Protein AF-A0A0Q8W641-F1 (afdb_monomer)

Nearest PDB structures (foldseek):
  8rqj-assembly1_A  TM=4.946E-01  e=3.096E-01  Thermochaetoides thermophila
  8pbw-assembly1_B  TM=3.539E-01  e=2.318E-01  Thermochaetoides thermophila
  8jh7-assembly1_D  TM=4.238E-01  e=2.957E+00  Homo sapiens
  3ctw-assembly1_D  TM=2.470E-01  e=4.697E+00  Caulobacter vibrioides

Radius of gyration: 28.56 Å; Cα contacts (8 Å, |Δi|>4): 347; chains: 1; bounding box: 41×94×97 Å

Secondary structure (DSSP, 8-state):
-----------------------------PPPSS-BSEE-S-EEEEBTTTB-SEEEEEES--EEEEESSTT--TT----SS--EEEE-EEETTEEEEEE-TT-EEEEESPPPEEE----S-----TTSHHHHHHHHHSTT-HHHHHTT-SS----HHHHHHHHHHHHHHHHHHHTT-TTTHHHHHHHHHHHH-GGGGB-TTSPBPHHHHHHHHHHHHHHHTT--

Foldseek 3Di:
DDDDDDDDDDDDDDDDDDDDDPPDDPPPDQDDWDADQKDADFAKAQDVTRHDFAKKKFFDDWWKFKWLDRPDDPPDPDPPDTDTDTTWDDDDRMTMDGGDHNIIMGTGPTHMIGGDPPPPDDCPQLLDLQNVLCLCCNPVVLLVVLQVPLPDPDDPVNVSVLVVSLVSLVSNLVSPNVQQNVLSVLSNVCSVPVPVQADPVSHGHPSNVVSSVSSVVSNVVVPD

Solvent-accessible surface area (backbone atoms only — not comparable to full-atom values): 13216 Å² total; per-residue (Å²): 134,90,77,90,83,89,84,89,78,91,76,86,86,78,84,89,73,92,78,80,90,78,91,69,76,83,76,77,73,76,75,68,94,47,66,32,62,59,46,77,64,66,47,70,35,44,23,65,54,37,26,56,54,45,48,30,37,24,53,62,80,57,53,40,36,32,20,66,34,83,81,55,49,99,84,60,86,72,88,70,88,43,48,77,70,50,62,52,41,78,61,87,75,29,29,36,40,77,42,51,71,70,29,16,40,38,37,39,74,52,46,55,30,38,46,58,80,76,68,95,66,82,82,45,59,39,58,39,71,68,13,32,31,45,56,36,64,34,96,74,25,39,59,63,57,56,71,68,56,61,66,67,90,71,48,75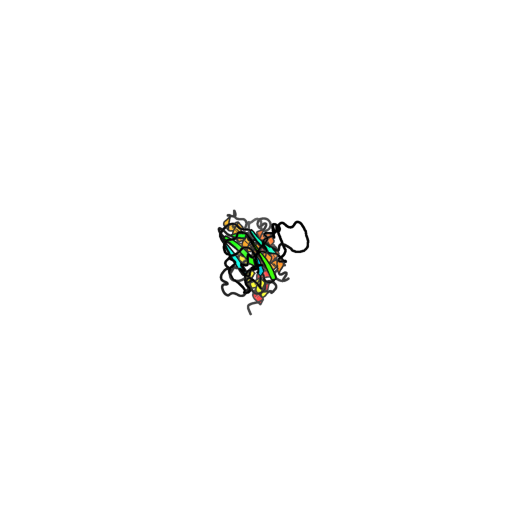,69,49,51,56,51,49,50,56,45,42,52,59,31,47,51,28,32,74,36,62,28,86,75,45,15,63,36,32,45,44,50,39,54,35,68,76,44,30,67,85,40,35,43,98,86,53,43,84,24,71,69,50,53,46,23,51,51,47,45,50,58,62,40,64,73,69,80,118

Structure (mmCIF, N/CA/C/O backbone):
data_AF-A0A0Q8W641-F1
#
_entry.id   AF-A0A0Q8W641-F1
#
loop_
_atom_site.group_PDB
_atom_site.id
_atom_site.type_symbol
_atom_site.label_atom_id
_atom_site.label_alt_id
_atom_site.label_comp_id
_atom_site.label_asym_id
_atom_site.label_entity_id
_atom_site.label_seq_id
_atom_site.pdbx_PDB_ins_code
_atom_site.Cartn_x
_atom_site.Cartn_y
_atom_site.Cartn_z
_atom_site.occupancy
_atom_site.B_iso_or_equiv
_atom_site.auth_seq_id
_atom_site.auth_comp_id
_atom_site.auth_asym_id
_atom_site.auth_atom_id
_atom_site.pdbx_PDB_model_num
ATOM 1 N N . MET A 1 1 ? 3.507 73.495 72.288 1.00 35.88 1 MET A N 1
ATOM 2 C CA . MET A 1 1 ? 2.682 74.549 71.656 1.00 35.88 1 MET A CA 1
ATOM 3 C C . MET A 1 1 ? 2.510 74.219 70.179 1.00 35.88 1 MET A C 1
ATOM 5 O O . MET A 1 1 ? 3.536 74.065 69.540 1.00 35.88 1 MET A O 1
ATOM 9 N N . LYS A 1 2 ? 1.254 74.189 69.684 1.00 34.25 2 LYS A N 1
ATOM 10 C CA . LYS A 1 2 ? 0.805 74.215 68.262 1.00 34.25 2 LYS A CA 1
ATOM 11 C C . LYS A 1 2 ? 1.223 73.018 67.377 1.00 34.25 2 LYS A C 1
ATOM 13 O O . LYS A 1 2 ? 2.349 72.575 67.469 1.00 34.25 2 LYS A O 1
ATOM 18 N N . ARG A 1 3 ? 0.451 72.487 66.425 1.00 39.41 3 ARG A N 1
ATOM 19 C CA . ARG A 1 3 ? -0.977 72.428 66.042 1.00 39.41 3 ARG A CA 1
ATOM 20 C C . ARG A 1 3 ? -1.005 71.398 64.884 1.00 39.41 3 ARG A C 1
ATOM 22 O O . ARG A 1 3 ? -0.123 71.430 64.040 1.00 39.41 3 ARG A O 1
ATOM 29 N N . THR A 1 4 ? -1.988 70.505 64.912 1.00 46.91 4 THR A N 1
ATOM 30 C CA . THR A 1 4 ? -2.766 69.892 63.812 1.00 46.91 4 THR A CA 1
ATOM 31 C C . THR A 1 4 ? -2.284 70.024 62.348 1.00 46.91 4 THR A C 1
ATOM 33 O O . THR A 1 4 ? -2.163 71.143 61.864 1.00 46.91 4 THR A O 1
ATOM 36 N N . ALA A 1 5 ? -2.200 68.895 61.617 1.00 44.38 5 ALA A N 1
ATOM 37 C CA . ALA A 1 5 ? -3.082 68.519 60.480 1.00 44.38 5 ALA A CA 1
ATOM 38 C C . ALA A 1 5 ? -2.406 67.692 59.350 1.00 44.38 5 ALA A C 1
ATOM 40 O O . ALA A 1 5 ? -1.486 68.141 58.679 1.00 44.38 5 ALA A O 1
ATOM 41 N N . CYS A 1 6 ? -2.967 66.490 59.174 1.00 42.34 6 CYS A N 1
ATOM 42 C CA . CYS A 1 6 ? -3.134 65.607 58.008 1.00 42.34 6 CYS A CA 1
ATOM 43 C C . CYS A 1 6 ? -2.786 66.126 56.593 1.00 42.34 6 CYS A C 1
ATOM 45 O O . CYS A 1 6 ? -3.343 67.139 56.187 1.00 42.34 6 CYS A O 1
ATOM 47 N N . VAL A 1 7 ? -2.053 65.320 55.803 1.00 42.69 7 VAL A N 1
ATOM 48 C CA . VAL A 1 7 ? -2.433 64.919 54.426 1.00 42.69 7 VAL A CA 1
ATOM 49 C C . VAL A 1 7 ? -1.919 63.493 54.174 1.00 42.69 7 VAL A C 1
ATOM 51 O O . VAL A 1 7 ? -0.730 63.215 54.303 1.00 42.69 7 VAL A O 1
ATOM 54 N N . ILE A 1 8 ? -2.839 62.594 53.823 1.00 50.75 8 ILE A N 1
ATOM 55 C CA . ILE A 1 8 ? -2.588 61.243 53.311 1.00 50.75 8 ILE A CA 1
ATOM 56 C C . ILE A 1 8 ? -2.356 61.344 51.799 1.00 50.75 8 ILE A C 1
ATOM 58 O O . ILE A 1 8 ? -3.180 61.927 51.098 1.00 50.75 8 ILE A O 1
ATOM 62 N N . ALA A 1 9 ? -1.295 60.716 51.293 1.00 43.00 9 ALA A N 1
ATOM 63 C CA . ALA A 1 9 ? -1.183 60.336 49.888 1.00 43.00 9 ALA A CA 1
ATOM 64 C C . ALA A 1 9 ? -0.484 58.971 49.795 1.00 43.00 9 ALA A C 1
ATOM 66 O O . ALA A 1 9 ? 0.690 58.831 50.133 1.00 43.00 9 ALA A O 1
ATOM 67 N N . CYS A 1 10 ? -1.244 57.954 49.386 1.00 36.53 10 CYS A N 1
ATOM 68 C CA . CYS A 1 10 ? -0.760 56.609 49.094 1.00 36.53 10 CYS A CA 1
ATOM 69 C C . CYS A 1 10 ? 0.154 56.629 47.863 1.00 36.53 10 CYS A C 1
ATOM 71 O O . CYS A 1 10 ? -0.287 57.003 46.779 1.00 36.53 10 CYS A O 1
ATOM 73 N N . ILE A 1 11 ? 1.391 56.154 48.013 1.00 45.56 11 ILE A N 1
ATOM 74 C CA . ILE A 1 11 ? 2.240 55.732 46.896 1.00 45.56 11 ILE A CA 1
ATOM 75 C C . ILE A 1 11 ? 2.416 54.222 47.041 1.00 45.56 11 ILE A C 1
ATOM 77 O O . ILE A 1 11 ? 3.052 53.746 47.980 1.00 45.56 11 ILE A O 1
ATOM 81 N N . ALA A 1 12 ? 1.779 53.475 46.141 1.00 43.19 12 ALA A N 1
ATOM 82 C CA . ALA A 1 12 ? 1.940 52.036 46.038 1.00 43.19 12 ALA A CA 1
ATOM 83 C C . ALA A 1 12 ? 3.337 51.724 45.487 1.00 43.19 12 ALA A C 1
ATOM 85 O O . ALA A 1 12 ? 3.699 52.143 44.388 1.00 43.19 12 ALA A O 1
ATOM 86 N N . VAL A 1 13 ? 4.114 50.990 46.278 1.00 46.97 13 VAL A N 1
ATOM 87 C CA . VAL A 1 13 ? 5.371 50.362 45.877 1.00 46.97 13 VAL A CA 1
ATOM 88 C C . VAL A 1 13 ? 5.021 49.052 45.177 1.00 46.97 13 VAL A C 1
ATOM 90 O O . VAL A 1 13 ? 4.397 48.187 45.787 1.00 46.97 13 VAL A O 1
ATOM 93 N N . LEU A 1 14 ? 5.443 48.882 43.926 1.00 41.34 14 LEU A N 1
ATOM 94 C CA . LEU A 1 14 ? 5.546 47.565 43.299 1.00 41.34 14 LEU A CA 1
ATOM 95 C C . LEU A 1 14 ? 7.002 47.351 42.903 1.00 41.34 14 LEU A C 1
ATOM 97 O O . LEU A 1 14 ? 7.535 47.995 42.002 1.00 41.34 14 LEU A O 1
ATOM 101 N N . ALA A 1 15 ? 7.645 46.479 43.673 1.00 41.62 15 ALA A N 1
ATOM 102 C CA . ALA A 1 15 ? 8.986 45.985 43.447 1.00 41.62 15 ALA A CA 1
ATOM 103 C C . ALA A 1 15 ? 9.010 45.121 42.177 1.00 41.62 15 ALA A C 1
ATOM 105 O O . ALA A 1 15 ? 8.283 44.135 42.083 1.00 41.62 15 ALA A O 1
ATOM 106 N N . ALA A 1 16 ? 9.865 45.476 41.219 1.00 44.94 16 ALA A N 1
ATOM 107 C CA . ALA A 1 16 ? 10.256 44.587 40.134 1.00 44.94 16 ALA A CA 1
ATOM 108 C C . ALA A 1 16 ? 11.375 43.671 40.656 1.00 44.94 16 ALA A C 1
ATOM 110 O O . ALA A 1 16 ? 12.513 44.106 40.831 1.00 44.94 16 ALA A O 1
ATOM 111 N N . GLY A 1 17 ? 11.018 42.429 40.983 1.00 35.41 17 GLY A N 1
ATOM 112 C CA . GLY A 1 17 ? 11.955 41.351 41.290 1.00 35.41 17 GLY A CA 1
ATOM 113 C C . GLY A 1 17 ? 12.351 40.579 40.029 1.00 35.41 17 GLY A C 1
ATOM 114 O O . GLY A 1 17 ? 11.546 40.429 39.112 1.00 35.41 17 GLY A O 1
ATOM 115 N N . CYS A 1 18 ? 13.594 40.094 40.000 1.00 41.00 18 CYS A N 1
ATOM 116 C CA . CYS A 1 18 ? 14.107 39.137 39.020 1.00 41.00 18 CYS A CA 1
ATOM 117 C C . CYS A 1 18 ? 13.281 37.840 39.010 1.00 41.00 18 CYS A C 1
ATOM 119 O O . CYS A 1 18 ? 12.954 37.313 40.072 1.00 41.00 18 CYS A O 1
ATOM 121 N N . GLY A 1 19 ? 13.037 37.285 37.823 1.00 34.59 19 GLY A N 1
ATOM 122 C CA . GLY A 1 19 ? 12.428 35.968 37.652 1.00 34.59 19 GLY A CA 1
ATOM 123 C C . GLY A 1 19 ? 12.633 35.443 36.234 1.00 34.59 19 GLY A C 1
ATOM 124 O O . GLY A 1 19 ? 11.983 35.915 35.314 1.00 34.59 19 GLY A O 1
ATOM 125 N N . SER A 1 20 ? 13.603 34.537 36.120 1.00 38.38 20 SER A N 1
ATOM 126 C CA . SER A 1 20 ? 13.800 33.440 35.165 1.00 38.38 20 SER A CA 1
ATOM 127 C C . SER A 1 20 ? 13.222 33.521 33.745 1.00 38.38 20 SER A C 1
ATOM 129 O O . SER A 1 20 ? 12.018 33.552 33.523 1.00 38.38 20 SER A O 1
ATOM 131 N N . SER A 1 21 ? 14.137 33.404 32.780 1.00 44.62 21 SER A N 1
ATOM 132 C CA . SER A 1 21 ? 13.869 32.952 31.417 1.00 44.62 21 SER A CA 1
ATOM 133 C C . SER A 1 21 ? 13.343 31.514 31.426 1.00 44.62 21 SER A C 1
ATOM 135 O O . SER A 1 21 ? 14.122 30.578 31.601 1.00 44.62 21 SER A O 1
ATOM 137 N N . ASP A 1 22 ? 12.047 31.339 31.190 1.00 36.22 22 ASP A N 1
ATOM 138 C CA . ASP A 1 22 ? 11.477 30.047 30.814 1.00 36.22 22 ASP A CA 1
ATOM 139 C C . ASP A 1 22 ? 11.585 29.885 29.289 1.00 36.22 22 ASP A C 1
ATOM 141 O O . ASP A 1 22 ? 10.741 30.352 28.526 1.00 36.22 22 ASP A O 1
ATOM 145 N N . ASN A 1 23 ? 12.650 29.212 28.842 1.00 43.53 23 ASN A N 1
ATOM 146 C CA . ASN A 1 23 ? 12.649 28.477 27.575 1.00 43.53 23 ASN A CA 1
ATOM 147 C C . ASN A 1 23 ? 11.860 27.179 27.818 1.00 43.53 23 ASN A C 1
ATOM 149 O O . ASN A 1 23 ? 12.437 26.128 28.088 1.00 43.53 23 ASN A O 1
ATOM 153 N N . GLY A 1 24 ? 10.532 27.284 27.814 1.00 34.50 24 GLY A N 1
ATOM 154 C CA . GLY A 1 24 ? 9.623 26.143 27.842 1.00 34.50 24 GLY A CA 1
ATOM 155 C C . GLY A 1 24 ? 9.232 25.779 26.418 1.00 34.50 24 GLY A C 1
ATOM 156 O O . GLY A 1 24 ? 8.587 26.573 25.741 1.00 34.50 24 GLY A O 1
ATOM 157 N N . SER A 1 25 ? 9.671 24.602 25.982 1.00 36.72 25 SER A N 1
ATOM 158 C CA . SER A 1 25 ? 9.399 23.965 24.696 1.00 36.72 25 SER A CA 1
ATOM 159 C C . SER A 1 25 ? 7.947 24.125 24.248 1.00 36.72 25 SER A C 1
ATOM 161 O O . SER A 1 25 ? 7.026 23.936 25.045 1.00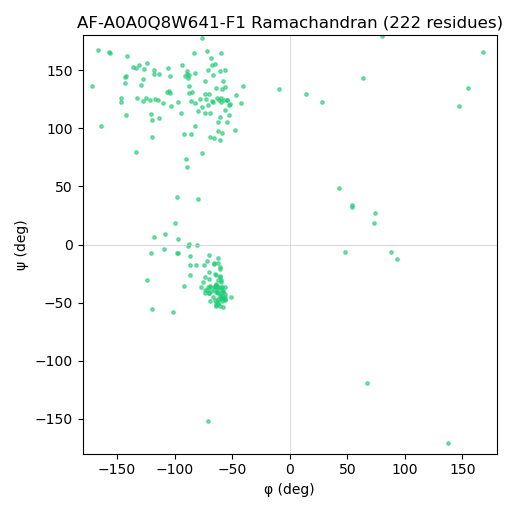 36.72 25 SER A O 1
ATOM 163 N N . ASP A 1 26 ? 7.767 24.442 22.965 1.00 34.62 26 ASP A N 1
ATOM 164 C CA . ASP A 1 26 ? 6.483 24.503 22.275 1.00 34.62 26 ASP A CA 1
ATOM 165 C C . ASP A 1 26 ? 5.646 23.250 22.565 1.00 34.62 26 ASP A C 1
ATOM 167 O O . ASP A 1 26 ? 5.807 22.195 21.951 1.00 34.62 26 ASP A O 1
ATOM 171 N N . ALA A 1 27 ? 4.715 23.370 23.511 1.00 39.25 27 ALA A N 1
ATOM 172 C CA . ALA A 1 27 ? 3.600 22.453 23.631 1.00 39.25 27 ALA A CA 1
ATOM 173 C C . ALA A 1 27 ? 2.735 22.652 22.381 1.00 39.25 27 ALA A C 1
ATOM 175 O O . ALA A 1 27 ? 1.885 23.545 22.324 1.00 39.25 27 ALA A O 1
ATOM 176 N N . GLN A 1 28 ? 3.019 21.851 21.352 1.00 48.88 28 GLN A N 1
ATOM 177 C CA . GLN A 1 28 ? 2.299 21.831 20.088 1.00 48.88 28 GLN A CA 1
ATOM 178 C C . GLN A 1 28 ? 0.807 21.662 20.385 1.00 48.88 28 GLN A C 1
ATOM 180 O O . GLN A 1 28 ? 0.357 20.656 20.936 1.00 48.88 28 GLN A O 1
ATOM 185 N N . THR A 1 29 ? 0.039 22.712 20.111 1.00 44.1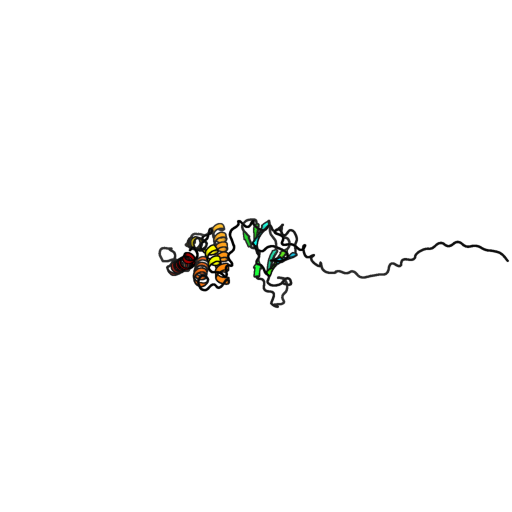6 29 THR A N 1
ATOM 186 C CA . THR A 1 29 ? -1.360 22.803 20.516 1.00 44.16 29 THR A CA 1
ATOM 187 C C . THR A 1 29 ? -2.173 21.794 19.717 1.00 44.16 29 THR A C 1
ATOM 189 O O . THR A 1 29 ? -2.320 21.923 18.505 1.00 44.16 29 THR A O 1
ATOM 192 N N . LYS A 1 30 ? -2.709 20.784 20.410 1.00 54.31 30 LYS A N 1
ATOM 193 C CA . LYS A 1 30 ? -3.616 19.777 19.852 1.00 54.31 30 LYS A CA 1
ATOM 194 C C . LYS A 1 30 ? -4.793 20.452 19.117 1.00 54.31 30 LYS A C 1
ATOM 196 O O . LYS A 1 30 ? -5.550 21.185 19.764 1.00 54.31 30 LYS A O 1
ATOM 201 N N . PRO A 1 31 ? -5.006 20.202 17.814 1.00 54.06 31 PRO A N 1
ATOM 202 C CA . PRO A 1 31 ? -6.155 20.751 17.097 1.00 54.06 31 PRO A CA 1
ATOM 203 C C . PRO A 1 31 ? -7.494 20.164 17.567 1.00 54.06 31 PRO A C 1
ATOM 205 O O . PRO A 1 31 ? -7.569 19.079 18.143 1.00 54.06 31 PRO A O 1
ATOM 208 N N . ALA A 1 32 ? -8.553 20.953 17.376 1.00 48.88 32 ALA A N 1
ATOM 209 C CA . ALA A 1 32 ? -9.840 20.838 18.057 1.00 48.88 32 ALA A CA 1
ATOM 210 C C . ALA A 1 32 ? -10.595 19.511 17.850 1.00 48.88 32 ALA A C 1
ATOM 212 O O . ALA A 1 32 ? -10.561 18.896 16.789 1.00 48.88 32 ALA A O 1
ATOM 213 N N . ALA A 1 33 ? -11.360 19.139 18.883 1.00 47.75 33 ALA A N 1
ATOM 214 C CA . ALA A 1 33 ? -12.192 17.945 18.944 1.00 47.75 33 ALA A CA 1
ATOM 215 C C . ALA A 1 33 ? -13.279 17.926 17.853 1.00 47.75 33 ALA A C 1
ATOM 217 O O . ALA A 1 33 ? -14.260 18.670 17.903 1.00 47.75 33 ALA A O 1
ATOM 218 N N . GLY A 1 34 ? -13.102 17.027 16.889 1.00 54.22 34 GLY A N 1
ATOM 219 C CA . GLY A 1 34 ? -14.037 16.732 15.812 1.00 54.22 34 GLY A CA 1
ATOM 220 C C . GLY A 1 34 ? -13.280 16.155 14.623 1.00 54.22 34 GLY A C 1
ATOM 221 O O . GLY A 1 34 ? -12.250 16.690 14.246 1.00 54.22 34 GLY A O 1
ATOM 222 N N . LEU A 1 35 ? -13.794 15.078 14.025 1.00 64.69 35 LEU A N 1
ATOM 223 C CA . LEU A 1 35 ? -13.164 14.383 12.901 1.00 64.69 35 LEU A CA 1
ATOM 224 C C . LEU A 1 35 ? -13.003 15.297 11.672 1.00 64.69 35 LEU A C 1
ATOM 226 O O . LEU A 1 35 ? -13.885 15.358 10.802 1.00 64.69 35 LEU A O 1
ATOM 230 N N . ALA A 1 36 ? -11.873 15.993 11.581 1.00 75.62 36 ALA A N 1
ATOM 231 C CA . ALA A 1 36 ? -11.578 16.870 10.462 1.00 75.62 36 ALA A CA 1
ATOM 232 C C . ALA A 1 36 ? -11.300 16.050 9.191 1.00 75.62 36 ALA A C 1
ATOM 234 O O . ALA A 1 36 ? -10.857 14.902 9.230 1.00 75.62 36 ALA A O 1
ATOM 235 N N . SER A 1 37 ? -11.621 16.625 8.031 1.00 80.50 37 SER A N 1
ATOM 236 C CA . SER A 1 37 ? -11.257 16.081 6.705 1.00 80.50 37 SER A CA 1
ATOM 237 C C . SER A 1 37 ? -10.169 16.921 6.030 1.00 80.50 37 SER A C 1
ATOM 239 O O . SER A 1 37 ? -9.870 16.739 4.854 1.00 80.50 37 SER A O 1
ATOM 241 N N . THR A 1 38 ? -9.599 17.862 6.777 1.00 85.06 38 THR A N 1
ATOM 242 C CA . THR A 1 38 ? -8.534 18.762 6.351 1.00 85.06 38 THR A CA 1
ATOM 243 C C . THR A 1 38 ? -7.590 18.986 7.518 1.00 85.06 38 THR A C 1
ATOM 245 O O . THR A 1 38 ? -8.062 19.194 8.636 1.00 85.06 38 THR A O 1
ATOM 248 N N . VAL A 1 39 ? -6.288 19.000 7.252 1.00 89.12 39 VAL A N 1
ATOM 249 C CA . VAL A 1 39 ? -5.250 19.305 8.242 1.00 89.12 39 VAL A CA 1
ATOM 250 C C . VAL A 1 39 ? -4.481 20.518 7.758 1.00 89.12 39 VAL A C 1
ATOM 252 O O . VAL A 1 39 ? -3.822 20.456 6.729 1.00 89.12 39 VAL A O 1
ATOM 255 N N . THR A 1 40 ? -4.605 21.641 8.457 1.00 87.12 40 THR A N 1
ATOM 256 C CA . THR A 1 40 ? -4.009 22.925 8.043 1.00 87.12 40 THR A CA 1
ATOM 257 C C . THR A 1 40 ? -2.844 23.361 8.920 1.00 87.12 40 THR A C 1
ATOM 259 O O . THR A 1 40 ? -2.270 24.416 8.670 1.00 87.12 40 THR A O 1
ATOM 262 N N . GLN A 1 41 ? -2.543 22.606 9.973 1.00 87.31 41 GLN A N 1
ATOM 263 C CA . GLN A 1 41 ? -1.518 22.936 10.955 1.00 87.31 41 GLN A CA 1
ATOM 264 C C . GLN A 1 41 ? -0.548 21.768 11.097 1.00 87.31 41 GLN A C 1
ATOM 266 O O . GLN A 1 41 ? -0.927 20.607 10.923 1.00 87.31 41 GLN A O 1
ATOM 271 N N . ASP A 1 42 ? 0.690 22.081 11.449 1.00 90.38 42 ASP A N 1
ATOM 272 C CA . ASP A 1 42 ? 1.623 21.063 11.904 1.00 90.38 42 ASP A CA 1
ATOM 273 C C . ASP A 1 42 ? 1.146 20.493 13.239 1.00 90.38 42 ASP A C 1
ATOM 275 O O . ASP A 1 42 ? 0.485 21.174 14.029 1.00 90.38 42 ASP A O 1
ATOM 279 N N . GLY A 1 43 ? 1.395 19.208 13.454 1.00 90.62 43 GLY A N 1
ATOM 280 C CA . GLY A 1 43 ? 0.740 18.502 14.543 1.00 90.62 43 GLY A CA 1
ATOM 281 C C . GLY A 1 43 ? 0.899 16.996 14.479 1.00 90.62 43 GLY A C 1
ATOM 282 O O . GLY A 1 43 ? 1.242 16.442 13.433 1.00 90.62 43 GLY A O 1
ATOM 283 N N . VAL A 1 44 ? 0.573 16.362 15.603 1.00 91.81 44 VAL A N 1
ATOM 284 C CA . VAL A 1 44 ? 0.288 14.929 15.694 1.00 91.81 44 VAL A CA 1
ATOM 285 C C . VAL A 1 44 ? -1.218 14.771 15.888 1.00 91.81 44 VAL A C 1
ATOM 287 O O . VAL A 1 44 ? -1.814 15.450 16.726 1.00 91.81 44 VAL A O 1
ATOM 290 N N . TYR A 1 45 ? -1.835 13.903 15.095 1.00 92.44 45 TYR A N 1
ATOM 291 C CA . TYR A 1 45 ? -3.281 13.731 15.011 1.00 92.44 45 TYR A CA 1
ATOM 292 C C . TYR A 1 45 ? -3.640 12.263 15.208 1.00 92.44 45 TYR A C 1
ATOM 294 O O . TYR A 1 45 ? -3.198 11.414 14.439 1.00 92.44 45 TYR A O 1
ATOM 302 N N . ALA A 1 46 ? -4.493 11.954 16.183 1.00 91.81 46 ALA A N 1
ATOM 303 C CA . ALA A 1 46 ? -5.035 10.608 16.324 1.00 91.81 46 ALA A CA 1
ATOM 304 C C . ALA A 1 46 ? -6.076 10.348 15.224 1.00 91.81 46 ALA A C 1
ATOM 306 O O . ALA A 1 46 ? -7.155 10.958 15.198 1.00 91.81 46 ALA A O 1
ATOM 307 N N . VAL A 1 47 ? -5.775 9.433 14.310 1.00 87.19 47 VAL A N 1
ATOM 308 C CA . VAL A 1 47 ? -6.675 9.056 13.220 1.00 87.19 47 VAL A CA 1
ATOM 309 C C . VAL A 1 47 ? -7.858 8.282 13.806 1.00 87.19 47 VAL A C 1
ATOM 311 O O . VAL A 1 47 ? -7.690 7.379 14.621 1.00 87.19 47 VAL A O 1
ATOM 314 N N . GLY A 1 48 ? -9.078 8.689 13.449 1.00 82.69 48 GLY A N 1
ATOM 315 C CA . GLY A 1 48 ? -10.309 8.182 14.067 1.00 82.69 48 GLY A CA 1
ATOM 316 C C . GLY A 1 48 ? -10.830 9.007 15.241 1.00 82.69 48 GLY A C 1
ATOM 317 O O . GLY A 1 48 ? -11.989 8.857 15.634 1.00 82.69 48 GLY A O 1
ATOM 318 N N . LYS A 1 49 ? -10.022 9.937 15.768 1.00 86.31 49 LYS A N 1
ATOM 319 C CA . LYS A 1 49 ? -10.424 10.853 16.850 1.00 86.31 49 LYS A CA 1
ATOM 320 C C . LYS A 1 49 ? -10.338 12.315 16.425 1.00 86.31 49 LYS A C 1
ATOM 322 O O . LYS A 1 49 ? -11.342 13.023 16.476 1.00 86.31 49 LYS A O 1
ATOM 327 N N . ASP A 1 50 ? -9.165 12.740 15.970 1.00 89.50 50 ASP A N 1
ATOM 328 C CA . ASP A 1 50 ? -8.884 14.118 15.567 1.00 89.50 50 ASP A CA 1
ATOM 329 C C . AS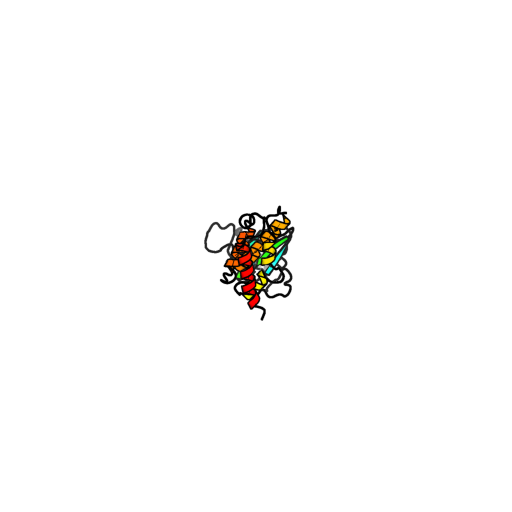P A 1 50 ? -9.134 14.312 14.057 1.00 89.50 50 ASP A C 1
ATOM 331 O O . ASP A 1 50 ? -9.661 15.335 13.623 1.00 89.50 50 ASP A O 1
ATOM 335 N N . ILE A 1 51 ? -8.835 13.298 13.236 1.00 89.81 51 ILE A N 1
ATOM 336 C CA . ILE A 1 51 ? -9.016 13.333 11.774 1.00 89.81 51 ILE A CA 1
ATOM 337 C C . ILE A 1 51 ? -9.633 12.039 11.251 1.00 89.81 51 ILE A C 1
ATOM 339 O O . ILE A 1 51 ? -9.479 10.976 11.848 1.00 89.81 51 ILE A O 1
ATOM 343 N N . LYS A 1 52 ? -10.355 12.104 10.126 1.00 86.44 52 LYS A N 1
ATOM 344 C CA . LYS A 1 52 ? -10.976 10.904 9.536 1.00 86.44 52 LYS A CA 1
ATOM 345 C C . LYS A 1 52 ? -9.931 9.999 8.882 1.00 86.44 52 LYS A C 1
ATOM 347 O O . LYS A 1 52 ? -9.112 10.536 8.136 1.00 86.44 52 LYS A O 1
ATOM 352 N N . PRO A 1 53 ? -10.047 8.665 9.008 1.00 85.94 53 PRO A N 1
ATOM 353 C CA . PRO A 1 53 ? -9.288 7.731 8.180 1.00 85.94 53 PRO A CA 1
ATOM 354 C C . P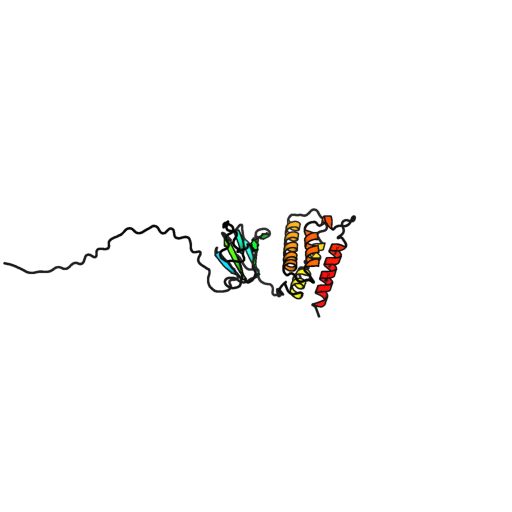RO A 1 53 ? -9.521 7.976 6.685 1.00 85.94 53 PRO A C 1
ATOM 356 O O . PRO A 1 53 ? -10.608 8.411 6.274 1.00 85.94 53 PRO A O 1
ATOM 359 N N . GLY A 1 54 ? -8.528 7.676 5.857 1.00 82.44 54 GLY A N 1
ATOM 360 C CA . GLY A 1 54 ? -8.595 7.766 4.400 1.00 82.44 54 GLY A CA 1
ATOM 361 C C . GLY A 1 54 ? -7.343 8.367 3.772 1.00 82.44 54 GLY A C 1
ATOM 362 O O . GLY A 1 54 ? -6.336 8.589 4.433 1.00 82.44 54 GLY A O 1
ATOM 363 N N . VAL A 1 55 ? -7.429 8.645 2.473 1.00 85.81 55 VAL A N 1
ATOM 364 C CA . VAL A 1 55 ? -6.318 9.188 1.687 1.00 85.81 55 VAL A CA 1
ATOM 365 C C . VAL A 1 55 ? -6.320 10.708 1.765 1.00 85.81 55 VAL A C 1
ATOM 367 O O . VAL A 1 55 ? -7.346 11.346 1.522 1.00 85.81 55 VAL A O 1
ATOM 370 N N . TYR A 1 56 ? -5.166 11.285 2.071 1.00 91.06 56 TYR A N 1
ATOM 371 C CA . TYR A 1 56 ? -4.947 12.722 2.111 1.00 91.06 56 TYR A CA 1
ATOM 372 C C . TYR A 1 56 ? -3.902 13.129 1.085 1.00 91.06 56 TYR A C 1
ATOM 374 O O . TYR A 1 56 ? -2.949 12.395 0.825 1.00 91.06 56 TYR A O 1
ATOM 382 N N . THR A 1 57 ? -4.075 14.329 0.534 1.00 90.75 57 THR A N 1
ATOM 383 C CA . THR A 1 57 ? -3.084 14.954 -0.344 1.00 90.75 57 THR A CA 1
ATOM 384 C C . THR A 1 57 ? -2.721 16.358 0.113 1.00 90.75 57 THR A C 1
ATOM 386 O O . THR A 1 57 ? -3.582 17.110 0.571 1.00 90.75 57 THR A O 1
ATOM 389 N N . ALA A 1 58 ? -1.448 16.717 -0.030 1.00 92.12 58 ALA A N 1
ATOM 390 C CA . ALA A 1 58 ? -0.921 18.058 0.200 1.00 92.12 58 ALA A CA 1
ATOM 391 C C . ALA A 1 58 ? -0.005 18.464 -0.958 1.00 92.12 58 ALA A C 1
ATOM 393 O O . ALA A 1 58 ? 0.592 17.623 -1.626 1.00 92.12 58 ALA A O 1
ATOM 394 N N . LYS A 1 59 ? 0.108 19.765 -1.227 1.00 88.56 59 LYS A N 1
ATOM 395 C CA . LYS A 1 59 ? 1.041 20.288 -2.237 1.00 88.56 59 LYS A CA 1
ATOM 396 C C . LYS A 1 59 ? 2.406 20.581 -1.621 1.00 88.56 59 LYS A C 1
ATOM 398 O O . LYS A 1 59 ? 2.485 21.025 -0.477 1.00 88.56 59 LYS A O 1
ATOM 403 N N . GLY A 1 60 ? 3.448 20.445 -2.437 1.00 80.19 60 GLY A N 1
ATOM 404 C CA . GLY A 1 60 ? 4.813 20.803 -2.057 1.00 80.19 60 GLY A CA 1
ATOM 405 C C . GLY A 1 60 ? 5.515 19.749 -1.200 1.00 80.19 60 GLY A C 1
ATOM 406 O O . GLY A 1 60 ? 4.969 18.690 -0.894 1.00 80.19 60 GLY A O 1
ATOM 407 N N . GLU A 1 61 ? 6.763 20.043 -0.857 1.00 79.88 61 GLU A N 1
ATOM 408 C CA . GLU A 1 61 ? 7.604 19.179 -0.030 1.00 79.88 61 GLU A CA 1
ATOM 409 C C . GLU A 1 61 ? 7.379 19.474 1.448 1.00 79.88 61 GLU A C 1
ATOM 411 O O . GLU A 1 61 ? 7.269 20.628 1.853 1.00 79.88 61 GLU A O 1
ATOM 416 N N . CYS A 1 62 ? 7.274 18.411 2.231 1.00 86.12 62 CYS A N 1
ATOM 417 C CA . CYS A 1 62 ? 7.044 18.427 3.666 1.00 86.12 62 CYS A CA 1
ATOM 418 C C . CYS A 1 62 ? 7.313 17.038 4.249 1.00 86.12 62 CYS A C 1
ATOM 420 O O . CYS A 1 62 ? 7.414 16.072 3.490 1.00 86.12 62 CYS A O 1
ATOM 422 N N . ALA A 1 63 ? 7.407 16.933 5.572 1.00 85.81 63 ALA A N 1
ATOM 423 C CA . ALA A 1 63 ? 7.587 15.659 6.253 1.00 85.81 63 ALA A CA 1
ATOM 424 C C . ALA A 1 63 ? 6.261 15.222 6.875 1.00 85.81 63 ALA A C 1
ATOM 426 O O . ALA A 1 63 ? 5.712 15.921 7.730 1.00 85.81 63 ALA A O 1
ATOM 427 N N . ALA A 1 64 ? 5.751 14.067 6.454 1.00 91.00 64 ALA A N 1
ATOM 428 C CA . ALA A 1 64 ? 4.576 13.477 7.066 1.00 91.00 64 ALA A CA 1
ATOM 429 C C . ALA A 1 64 ? 4.681 11.955 7.136 1.00 91.00 64 ALA A C 1
ATOM 431 O O . ALA A 1 64 ? 5.249 11.318 6.248 1.00 91.00 64 ALA A O 1
ATOM 432 N N . TYR A 1 65 ? 4.153 11.383 8.211 1.00 88.62 65 TYR A N 1
ATOM 433 C CA . TYR A 1 65 ? 4.224 9.952 8.486 1.00 88.62 65 TYR A CA 1
ATOM 434 C C . TYR A 1 65 ? 3.103 9.512 9.426 1.00 88.62 65 TYR A C 1
ATOM 436 O O . TYR A 1 65 ? 2.447 10.343 10.058 1.00 88.62 65 TYR A O 1
ATOM 444 N N . THR A 1 66 ? 2.891 8.204 9.510 1.00 90.12 66 THR A N 1
ATOM 445 C CA . THR A 1 66 ? 2.048 7.552 10.504 1.00 90.12 66 THR A CA 1
ATOM 446 C C . THR A 1 66 ? 2.890 6.692 11.439 1.00 90.12 66 THR A C 1
ATOM 448 O O . THR A 1 66 ? 3.911 6.130 11.038 1.00 90.12 66 THR A O 1
ATOM 451 N N . ALA A 1 67 ? 2.464 6.604 12.693 1.00 87.94 67 ALA A N 1
ATOM 452 C CA . ALA A 1 67 ? 3.101 5.811 13.736 1.00 87.94 67 ALA A CA 1
ATOM 453 C C . ALA A 1 67 ? 2.054 5.149 14.640 1.00 87.94 67 ALA A C 1
ATOM 455 O O . ALA A 1 67 ? 0.885 5.553 14.662 1.00 87.94 67 ALA A O 1
ATOM 456 N N . SER A 1 68 ? 2.476 4.131 15.391 1.00 85.06 68 SER A N 1
ATOM 457 C CA . SER A 1 68 ? 1.620 3.427 16.356 1.00 85.06 68 SER A CA 1
ATOM 458 C C . SER A 1 68 ? 1.356 4.228 17.640 1.00 85.06 68 SER A C 1
ATOM 460 O O . SER A 1 68 ? 0.392 3.937 18.349 1.00 85.06 68 SER A O 1
ATOM 462 N N . SER A 1 69 ? 2.171 5.251 17.924 1.00 84.25 69 SER A N 1
ATOM 463 C CA . SER A 1 69 ? 2.069 6.120 19.102 1.00 84.25 69 SER A CA 1
ATOM 464 C C . SER A 1 69 ? 2.129 7.604 18.730 1.00 84.25 69 SER A C 1
ATOM 466 O O . SER A 1 69 ? 2.710 7.979 17.713 1.00 84.25 69 SER A O 1
ATOM 468 N N . ALA A 1 70 ? 1.541 8.454 19.578 1.00 84.56 70 ALA A N 1
ATOM 469 C CA . ALA A 1 70 ? 1.637 9.910 19.463 1.00 84.56 70 ALA A CA 1
ATOM 470 C C . ALA A 1 70 ? 3.039 10.438 19.789 1.00 84.56 70 ALA A C 1
ATOM 472 O O . ALA A 1 70 ? 3.379 11.545 19.374 1.00 84.56 70 ALA A O 1
ATOM 473 N N . ASP A 1 71 ? 3.796 9.660 20.563 1.00 81.25 71 ASP A N 1
ATOM 474 C CA . ASP A 1 71 ? 5.099 10.048 21.097 1.00 81.25 71 ASP A CA 1
ATOM 475 C C . ASP A 1 71 ? 6.244 9.743 20.121 1.00 81.25 71 ASP A C 1
ATOM 477 O O . ASP A 1 71 ? 7.347 10.245 20.321 1.00 81.25 71 ASP A O 1
ATOM 481 N N . PHE A 1 72 ? 5.964 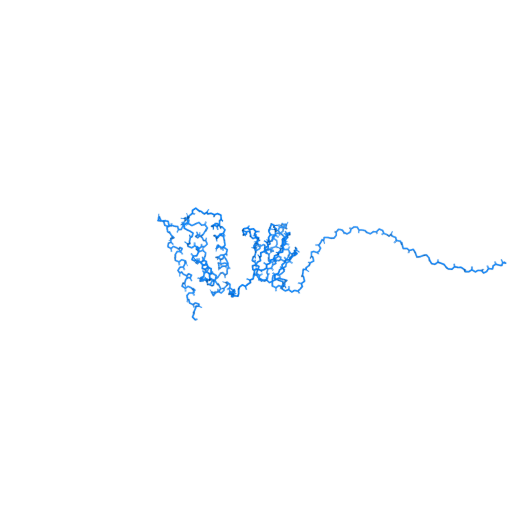9.008 19.034 1.00 80.19 72 PHE A N 1
ATOM 482 C CA . PHE A 1 72 ? 6.972 8.663 18.039 1.00 80.19 72 PHE A CA 1
ATOM 483 C C . PHE A 1 72 ? 7.587 9.907 17.406 1.00 80.19 72 PHE A C 1
ATOM 485 O O . PHE A 1 72 ? 6.901 10.716 16.766 1.00 80.19 72 PHE A O 1
ATOM 492 N N . ASP A 1 73 ? 8.909 10.005 17.511 1.00 69.94 73 ASP A N 1
ATOM 493 C CA . ASP A 1 73 ? 9.714 10.963 16.776 1.00 69.94 73 ASP A CA 1
ATOM 494 C C . ASP A 1 73 ? 10.803 10.235 15.993 1.00 69.94 73 ASP A C 1
ATOM 496 O O . ASP A 1 73 ? 11.626 9.517 16.544 1.00 69.94 73 ASP A O 1
ATOM 500 N N . ILE A 1 74 ? 10.871 10.493 14.688 1.00 67.31 74 ILE A N 1
ATOM 501 C CA . ILE A 1 74 ? 11.878 9.904 13.791 1.00 67.31 74 ILE A CA 1
ATOM 502 C C . ILE A 1 74 ? 13.325 10.294 14.160 1.00 67.31 74 ILE A C 1
ATOM 504 O O . ILE A 1 74 ? 14.276 9.754 13.599 1.00 67.31 74 ILE A O 1
ATOM 508 N N . MET A 1 75 ? 13.481 11.278 15.049 1.00 65.00 75 MET A N 1
ATOM 509 C CA . MET A 1 75 ? 14.758 11.750 15.580 1.00 65.00 75 MET A CA 1
ATOM 510 C C . MET A 1 75 ? 15.104 11.154 16.951 1.00 65.00 75 MET A C 1
ATOM 512 O O . MET A 1 75 ? 16.209 11.409 17.429 1.00 65.00 75 MET A O 1
ATOM 516 N N . ASP A 1 76 ? 14.189 10.410 17.580 1.00 66.19 76 ASP A N 1
ATOM 517 C CA . ASP A 1 76 ? 14.470 9.684 18.816 1.00 66.19 76 ASP A CA 1
ATOM 518 C C . ASP A 1 76 ? 15.261 8.410 18.477 1.00 66.19 76 ASP A C 1
ATOM 520 O O . ASP A 1 76 ? 14.880 7.627 17.605 1.00 66.19 76 ASP A O 1
ATOM 524 N N . ASP A 1 77 ? 16.424 8.243 19.106 1.00 58.03 77 ASP A N 1
ATOM 525 C CA . ASP A 1 77 ? 17.299 7.082 18.930 1.00 58.03 77 ASP A CA 1
ATOM 526 C C . ASP A 1 77 ? 16.959 5.937 19.898 1.00 58.03 77 ASP A C 1
ATOM 528 O O . ASP A 1 77 ? 17.571 4.863 19.831 1.00 58.03 77 ASP A O 1
ATOM 532 N N . ASN A 1 78 ? 15.968 6.142 20.771 1.00 58.91 78 ASN A N 1
ATOM 533 C CA . ASN A 1 78 ? 15.472 5.128 21.687 1.00 58.91 78 ASN A CA 1
ATOM 534 C C . ASN A 1 78 ? 14.514 4.181 20.957 1.00 58.91 78 ASN A C 1
ATOM 536 O O . ASN A 1 78 ? 13.448 4.559 20.489 1.00 58.91 78 ASN A O 1
ATOM 540 N N . ALA A 1 79 ? 14.918 2.916 20.850 1.00 53.00 79 ALA A N 1
ATOM 541 C CA . ALA A 1 79 ? 14.206 1.862 20.130 1.00 53.00 79 ALA A CA 1
ATOM 542 C C . ALA A 1 79 ? 13.020 1.267 20.923 1.00 53.00 79 ALA A C 1
ATOM 544 O O . ALA A 1 79 ? 12.823 0.050 20.903 1.00 53.00 79 ALA A O 1
ATOM 545 N N . ASP A 1 80 ? 12.267 2.098 21.645 1.00 56.38 80 ASP A N 1
ATOM 546 C CA . ASP A 1 80 ? 11.164 1.652 22.497 1.00 56.38 80 ASP A CA 1
ATOM 547 C C . ASP A 1 80 ? 9.831 1.676 21.722 1.00 56.38 80 ASP A C 1
ATOM 549 O O . ASP A 1 80 ? 9.159 2.691 21.681 1.00 56.38 80 ASP A O 1
ATOM 553 N N . ASP A 1 81 ? 9.434 0.528 21.156 1.00 55.12 81 ASP A N 1
ATOM 554 C CA . ASP A 1 81 ? 8.078 0.072 20.764 1.00 55.12 81 ASP A CA 1
ATOM 555 C C . ASP A 1 81 ? 7.117 0.980 19.941 1.00 55.12 81 ASP A C 1
ATOM 557 O O . ASP A 1 81 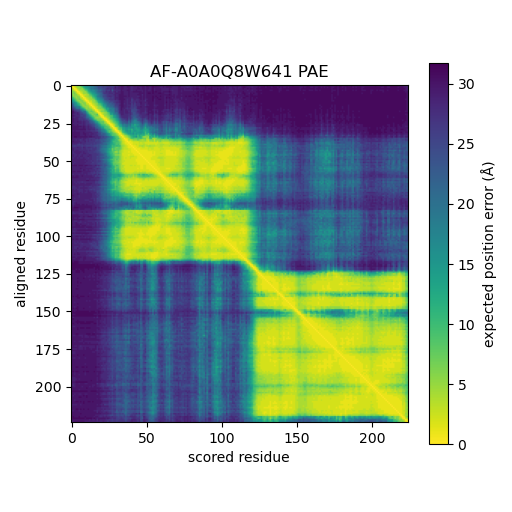? 6.070 0.504 19.479 1.00 55.12 81 ASP A O 1
ATOM 561 N N . ASP A 1 82 ? 7.426 2.243 19.675 1.00 59.56 82 ASP A N 1
ATOM 562 C CA . ASP A 1 82 ? 6.605 3.181 18.912 1.00 59.56 82 ASP A CA 1
ATOM 563 C C . ASP A 1 82 ? 6.924 3.123 17.412 1.00 59.56 82 ASP A C 1
ATOM 565 O O . ASP A 1 82 ? 7.432 4.039 16.788 1.00 59.56 82 ASP A O 1
ATOM 569 N N . ALA A 1 83 ? 6.605 1.995 16.781 1.00 72.81 83 ALA A N 1
ATOM 570 C CA . ALA A 1 83 ? 6.950 1.763 15.383 1.00 72.81 83 ALA A CA 1
ATOM 571 C C . ALA A 1 83 ? 6.392 2.835 14.416 1.00 72.81 83 ALA A C 1
ATOM 573 O O . ALA A 1 83 ? 5.176 3.026 14.289 1.00 72.81 83 ALA A O 1
ATOM 574 N N . TYR A 1 84 ? 7.296 3.449 13.644 1.00 81.38 84 TYR A N 1
ATOM 575 C CA . TYR A 1 84 ? 6.985 4.038 12.341 1.00 81.38 84 TYR A CA 1
ATOM 576 C C . TYR A 1 84 ? 6.163 3.047 11.511 1.00 81.38 84 TYR A C 1
ATOM 578 O O . TYR A 1 84 ? 6.562 1.893 11.338 1.00 81.38 84 TYR A O 1
ATOM 586 N N . ILE A 1 85 ? 5.037 3.505 10.970 1.00 79.69 85 ILE A N 1
ATOM 587 C CA . ILE A 1 85 ? 4.159 2.685 10.135 1.00 79.69 85 ILE A CA 1
ATOM 588 C C . ILE A 1 85 ? 4.390 3.016 8.662 1.00 79.69 85 ILE A C 1
ATOM 590 O O . ILE A 1 85 ? 4.721 2.135 7.869 1.00 79.69 85 ILE A O 1
ATOM 594 N N . SER A 1 86 ? 4.214 4.282 8.275 1.00 79.88 86 SER A N 1
ATOM 595 C CA . SER A 1 86 ? 4.299 4.704 6.874 1.00 79.88 86 SER A CA 1
ATOM 596 C C . SER A 1 86 ? 4.648 6.183 6.734 1.00 79.88 86 SER A C 1
ATOM 598 O O . SER A 1 86 ? 4.539 6.955 7.677 1.00 79.88 86 SER A O 1
ATOM 600 N N . GLY A 1 87 ? 5.060 6.592 5.537 1.00 84.62 87 GLY A N 1
ATOM 601 C CA . GLY A 1 87 ? 5.463 7.956 5.204 1.00 84.62 87 GLY A CA 1
ATOM 602 C C . GLY A 1 87 ? 4.648 8.499 4.041 1.00 84.62 87 GLY A C 1
ATOM 603 O O . GLY A 1 87 ? 4.130 7.743 3.215 1.00 84.62 87 GLY A O 1
ATOM 604 N N . SER A 1 88 ? 4.544 9.821 3.934 1.00 84.75 88 SER A N 1
ATOM 605 C CA . SER A 1 88 ? 3.952 10.435 2.752 1.00 84.75 88 SER A CA 1
ATOM 606 C C . SER A 1 88 ? 4.793 10.151 1.508 1.00 84.75 88 SER A C 1
ATOM 608 O O . SER A 1 88 ? 6.014 10.292 1.491 1.00 84.75 88 SER A O 1
ATOM 610 N N . MET A 1 89 ? 4.116 9.772 0.429 1.00 82.75 89 MET A N 1
ATOM 611 C CA . MET A 1 89 ? 4.724 9.499 -0.869 1.00 82.75 89 MET A CA 1
ATOM 612 C C . MET A 1 89 ? 4.461 10.653 -1.831 1.00 82.75 89 MET A C 1
ATOM 614 O O . MET A 1 89 ? 3.378 11.241 -1.846 1.00 82.75 89 MET A O 1
ATOM 618 N N . ARG A 1 90 ? 5.421 10.956 -2.703 1.00 80.94 90 ARG A N 1
ATOM 619 C CA . ARG A 1 90 ? 5.222 11.951 -3.759 1.00 80.94 90 ARG A CA 1
ATOM 620 C C . ARG A 1 90 ? 4.572 11.318 -4.991 1.00 80.94 90 ARG A C 1
ATOM 622 O O . ARG A 1 90 ? 5.121 10.397 -5.589 1.00 80.94 90 ARG A O 1
ATOM 629 N N . VAL A 1 91 ? 3.428 11.854 -5.412 1.00 73.12 91 VAL A N 1
ATOM 630 C CA . VAL A 1 91 ? 2.693 11.467 -6.625 1.00 73.12 91 VAL A CA 1
ATOM 631 C C . VAL A 1 91 ? 2.588 12.691 -7.537 1.00 73.12 91 VAL A C 1
ATOM 633 O O . VAL A 1 91 ? 1.683 13.512 -7.413 1.00 73.12 91 VAL A O 1
ATOM 636 N N . GLY A 1 92 ? 3.545 12.845 -8.455 1.00 80.81 92 GLY A N 1
ATOM 637 C CA . GLY A 1 92 ? 3.668 14.064 -9.262 1.00 80.81 92 GLY A CA 1
ATOM 638 C C . GLY A 1 92 ? 4.054 15.274 -8.401 1.00 80.81 92 GLY A C 1
ATOM 639 O O . GLY A 1 92 ? 5.105 15.268 -7.756 1.00 80.81 92 GLY A O 1
ATOM 640 N N . ASP A 1 93 ? 3.196 16.297 -8.378 1.00 80.94 93 ASP A N 1
ATOM 641 C CA . ASP A 1 93 ? 3.413 17.549 -7.630 1.00 80.94 93 ASP A CA 1
ATOM 642 C C . ASP A 1 93 ? 2.725 17.580 -6.255 1.00 80.94 93 ASP A C 1
ATOM 644 O O . ASP A 1 93 ? 2.735 18.606 -5.567 1.00 80.94 93 ASP A O 1
ATOM 648 N N . VAL A 1 94 ? 2.108 16.467 -5.849 1.00 84.12 94 VAL A N 1
ATOM 649 C CA . VAL A 1 94 ? 1.456 16.331 -4.544 1.00 84.12 94 VAL A CA 1
ATOM 650 C C . VAL A 1 94 ? 2.121 15.248 -3.714 1.00 84.12 94 VAL A C 1
ATOM 652 O O . VAL A 1 94 ? 2.631 14.260 -4.239 1.00 84.12 94 VAL A O 1
ATOM 655 N N . GLN A 1 95 ? 2.083 15.424 -2.403 1.00 88.88 95 GLN A N 1
ATOM 656 C CA . GLN A 1 95 ? 2.278 14.347 -1.455 1.00 88.88 95 GLN A CA 1
ATOM 657 C C . GLN A 1 95 ? 0.951 13.680 -1.149 1.00 88.88 95 GLN A C 1
ATOM 659 O O . GLN A 1 95 ? -0.083 14.343 -1.084 1.00 88.88 95 GLN A O 1
ATOM 664 N N . ARG A 1 96 ? 0.996 12.366 -0.976 1.00 88.06 96 ARG A N 1
ATOM 665 C CA . ARG A 1 96 ? -0.138 11.503 -0.681 1.00 88.06 96 ARG A CA 1
ATOM 666 C C . ARG A 1 96 ? 0.205 10.649 0.529 1.00 88.06 96 ARG A C 1
ATOM 668 O O . ARG A 1 96 ? 1.309 10.120 0.604 1.00 88.06 96 ARG A O 1
ATOM 675 N N . ILE A 1 97 ? -0.738 10.491 1.444 1.00 88.38 97 ILE A N 1
ATOM 676 C CA . ILE A 1 97 ? -0.613 9.569 2.574 1.00 88.38 97 ILE A CA 1
ATOM 677 C C . ILE A 1 97 ? -1.964 8.916 2.850 1.00 88.38 97 ILE A C 1
ATOM 679 O O . ILE A 1 97 ? -3.013 9.530 2.640 1.00 88.38 97 ILE A O 1
ATOM 683 N N . GLU A 1 98 ? -1.940 7.658 3.264 1.00 87.44 98 GLU A N 1
ATOM 684 C CA . GLU A 1 98 ? -3.122 6.922 3.697 1.00 87.44 98 GLU A CA 1
ATOM 685 C C . GLU A 1 98 ? -3.102 6.805 5.216 1.00 87.44 98 GLU A C 1
ATOM 687 O O . GLU A 1 98 ? -2.064 6.501 5.791 1.00 87.44 98 GLU A O 1
ATOM 692 N N . LEU A 1 99 ? -4.234 7.120 5.844 1.00 87.81 99 LEU A N 1
ATOM 693 C CA . LEU A 1 99 ? -4.379 7.158 7.294 1.00 87.81 99 LEU A CA 1
ATOM 694 C C . LEU A 1 99 ? -5.408 6.118 7.734 1.00 87.81 99 LEU A C 1
ATOM 696 O O . LEU A 1 99 ? -6.560 6.170 7.277 1.00 87.81 99 LEU A O 1
ATOM 700 N N . HIS A 1 100 ? -5.027 5.229 8.646 1.00 83.88 100 HIS A N 1
ATOM 701 C CA . HIS A 1 100 ? -5.894 4.183 9.188 1.00 83.88 100 HIS A CA 1
ATOM 702 C C . HIS A 1 100 ? -6.344 4.490 10.618 1.00 83.88 100 HIS A C 1
ATOM 704 O O . HIS A 1 100 ? -5.682 5.198 11.369 1.00 83.88 100 HIS A O 1
ATOM 710 N N . ASP A 1 101 ? -7.520 3.983 10.988 1.00 83.31 101 ASP A N 1
ATOM 711 C CA . ASP A 1 101 ? -8.072 4.165 12.333 1.00 83.31 101 ASP A CA 1
ATOM 712 C C . ASP A 1 101 ? -7.118 3.606 13.400 1.00 83.31 101 ASP A C 1
ATOM 714 O O . ASP A 1 101 ? -6.611 2.496 13.255 1.00 83.31 101 ASP A O 1
ATOM 718 N N . GLY A 1 102 ? -6.882 4.372 14.468 1.00 81.44 102 GLY A N 1
ATOM 719 C CA . GLY A 1 102 ? -5.982 3.971 15.554 1.00 81.44 102 GLY A CA 1
ATOM 720 C C . GLY A 1 102 ? -4.510 4.348 15.360 1.00 81.44 102 GLY A C 1
ATOM 721 O O . GLY A 1 102 ? -3.742 4.198 16.306 1.00 81.44 102 GLY A O 1
ATOM 722 N N . GLU A 1 103 ? -4.125 4.885 14.200 1.00 87.69 103 GLU A N 1
ATOM 723 C CA . GLU A 1 103 ? -2.784 5.435 13.965 1.00 87.69 103 GLU A CA 1
ATOM 724 C C . GLU A 1 103 ? -2.650 6.877 14.471 1.00 87.69 103 GLU A C 1
ATOM 726 O O . GLU A 1 103 ? -3.636 7.597 14.681 1.00 87.69 103 GLU A O 1
ATOM 731 N N . PHE A 1 104 ? -1.406 7.336 14.582 1.00 91.19 104 PHE A N 1
ATOM 732 C CA . PHE A 1 104 ? -1.069 8.738 14.785 1.00 91.19 104 PHE A CA 1
ATOM 733 C C . PHE A 1 104 ? -0.423 9.303 13.531 1.00 91.19 104 PHE A C 1
ATOM 735 O O . PHE A 1 104 ? 0.589 8.797 13.063 1.00 91.19 104 PHE A O 1
ATOM 742 N N . PHE A 1 105 ? -1.023 10.353 12.983 1.00 93.25 105 PHE A N 1
ATOM 743 C CA . PHE A 1 105 ? -0.532 11.066 11.815 1.00 93.25 105 PHE A CA 1
ATOM 744 C C . PHE A 1 105 ? 0.261 12.295 12.240 1.00 93.25 105 PHE A C 1
ATOM 746 O O . PHE A 1 105 ? -0.293 13.186 12.885 1.00 93.25 105 PHE A O 1
ATOM 753 N N . THR A 1 106 ? 1.516 12.384 11.816 1.00 92.88 106 THR A N 1
ATOM 754 C CA . THR A 1 106 ? 2.354 13.565 12.019 1.00 92.88 106 THR A CA 1
ATOM 755 C C . THR A 1 106 ? 2.476 14.352 10.721 1.00 92.88 106 THR A C 1
ATOM 757 O O . THR A 1 106 ? 2.822 13.799 9.680 1.00 92.88 106 THR A O 1
ATOM 760 N N . SER A 1 107 ? 2.234 15.661 10.794 1.00 92.38 107 SER A N 1
ATOM 761 C CA . SER A 1 107 ? 2.432 16.619 9.701 1.00 92.38 107 SER A CA 1
ATOM 762 C C . SER A 1 107 ? 3.413 17.700 10.144 1.00 92.38 107 SER A C 1
ATOM 764 O O . SER A 1 107 ? 3.177 18.351 11.163 1.00 92.38 107 SER A O 1
ATOM 766 N N . ARG A 1 108 ? 4.498 17.903 9.387 1.00 90.31 108 ARG A N 1
ATOM 767 C CA . ARG A 1 108 ? 5.505 18.946 9.634 1.00 90.31 108 ARG A CA 1
ATOM 768 C C . ARG A 1 108 ? 5.833 19.707 8.351 1.00 90.31 108 ARG A C 1
ATOM 770 O O . ARG A 1 108 ? 6.243 19.118 7.349 1.00 90.31 108 ARG A O 1
ATOM 777 N N . SER A 1 109 ? 5.712 21.031 8.412 1.00 89.44 109 SER A N 1
ATOM 778 C CA . SER A 1 109 ? 5.943 21.973 7.315 1.00 89.44 109 SER A CA 1
ATOM 779 C C . SER A 1 109 ? 5.131 21.651 6.058 1.00 89.44 109 SER A C 1
ATOM 781 O O . SER A 1 109 ? 5.586 21.886 4.939 1.00 89.44 109 SER A O 1
ATOM 783 N N . CYS A 1 110 ? 3.933 21.085 6.227 1.00 86.38 110 CYS A N 1
ATOM 784 C CA . CYS A 1 110 ? 3.072 20.724 5.106 1.00 86.38 110 CYS A CA 1
ATOM 785 C C . CYS A 1 110 ? 2.129 21.860 4.730 1.00 86.38 110 CYS A C 1
ATOM 787 O O . CYS A 1 110 ? 1.577 22.562 5.576 1.00 86.38 110 CYS A O 1
ATOM 789 N N . SER A 1 111 ? 1.864 21.983 3.428 1.00 88.94 111 SER A N 1
ATOM 790 C CA . SER A 1 111 ? 0.641 22.655 2.991 1.00 88.94 111 SER A CA 1
ATOM 791 C C . SER A 1 111 ? -0.580 21.914 3.542 1.00 88.94 111 SER A C 1
ATOM 793 O O . SER A 1 111 ? -0.487 20.751 3.931 1.00 88.94 111 SER A O 1
ATOM 795 N N . ALA A 1 112 ? -1.746 22.560 3.510 1.00 91.44 112 ALA A N 1
ATOM 796 C CA . ALA A 1 112 ? -2.973 21.943 3.992 1.00 91.44 112 ALA A CA 1
ATOM 797 C C . ALA A 1 112 ? -3.228 20.573 3.338 1.00 91.44 112 ALA A C 1
ATOM 799 O O . ALA A 1 112 ? -3.393 20.479 2.116 1.00 91.44 112 ALA A O 1
ATOM 800 N N . TRP A 1 113 ? -3.307 19.526 4.158 1.00 92.62 113 TRP A N 1
ATOM 801 C CA . TRP A 1 113 ? -3.764 18.220 3.719 1.00 92.62 113 TRP A CA 1
ATOM 802 C C . TRP A 1 113 ? -5.264 18.263 3.510 1.00 92.62 113 TRP A C 1
ATOM 804 O O . TRP A 1 113 ? -6.022 18.675 4.390 1.00 92.62 113 TRP A O 1
ATOM 814 N N . THR A 1 114 ? -5.703 17.800 2.350 1.00 91.12 114 THR A N 1
ATOM 815 C CA . THR A 1 114 ? -7.116 17.632 2.034 1.00 91.12 114 THR A CA 1
ATOM 816 C C . THR A 1 114 ? -7.391 16.154 1.860 1.00 91.12 114 THR A C 1
ATOM 818 O O . THR A 1 114 ? -6.745 15.490 1.047 1.00 91.12 114 THR A O 1
ATOM 821 N N . ARG A 1 115 ? -8.354 15.634 2.623 1.00 88.38 115 ARG A N 1
ATOM 822 C CA . ARG A 1 115 ? -8.838 14.273 2.427 1.00 88.38 115 ARG A CA 1
ATOM 823 C C . ARG A 1 115 ? -9.459 14.187 1.044 1.00 88.38 115 ARG A C 1
ATOM 825 O O . ARG A 1 115 ? -10.355 14.969 0.717 1.00 88.38 115 ARG A O 1
ATOM 832 N N . GLU A 1 116 ? -9.004 13.237 0.243 1.00 83.19 116 GLU A N 1
ATOM 833 C CA . GLU A 1 116 ? -9.621 12.967 -1.044 1.00 83.19 116 GLU A CA 1
ATOM 834 C C . GLU A 1 116 ? -11.106 12.661 -0.819 1.00 83.19 116 GLU A C 1
ATOM 836 O O . GLU A 1 116 ? -11.489 11.958 0.129 1.00 83.19 116 GLU A O 1
ATOM 841 N N . ALA A 1 117 ? -11.967 13.253 -1.652 1.00 63.25 117 ALA A N 1
ATOM 842 C CA . ALA A 1 117 ? -13.395 13.010 -1.563 1.00 63.25 117 ALA A CA 1
ATOM 843 C C . ALA A 1 117 ? -13.615 11.503 -1.696 1.00 63.25 117 ALA A C 1
ATOM 845 O O . ALA A 1 117 ? -13.324 10.914 -2.738 1.00 63.25 117 ALA A O 1
ATOM 846 N N . SER A 1 118 ? -14.120 10.879 -0.629 1.00 50.06 118 SER A N 1
ATOM 847 C CA . SER A 1 118 ? -14.533 9.486 -0.686 1.00 50.06 118 SER A CA 1
ATOM 848 C C . SER A 1 118 ? -15.659 9.400 -1.699 1.00 50.06 118 SER A C 1
ATOM 850 O O . SER A 1 118 ? -16.816 9.678 -1.383 1.00 50.06 118 SER A O 1
ATOM 852 N N . SER A 1 119 ? -15.334 9.020 -2.932 1.00 38.94 119 SER A N 1
ATOM 853 C CA . SER A 1 119 ? -16.350 8.443 -3.789 1.00 38.94 119 SER A CA 1
ATOM 854 C C . SER A 1 119 ? -16.935 7.271 -3.004 1.00 38.94 119 SER A C 1
ATOM 856 O O . SER A 1 119 ? -16.206 6.443 -2.461 1.00 38.94 119 SER A O 1
ATOM 858 N N . LYS A 1 120 ? -18.253 7.286 -2.816 1.00 37.94 120 LYS A N 1
ATOM 859 C CA . LYS A 1 120 ? -18.982 6.245 -2.102 1.00 37.94 120 LYS A CA 1
ATOM 860 C C . LYS A 1 120 ? -18.733 4.907 -2.809 1.00 37.94 120 LYS A C 1
ATOM 862 O O . LYS A 1 120 ? -19.397 4.583 -3.787 1.00 37.94 120 LYS A O 1
ATOM 867 N N . ALA A 1 121 ? -17.769 4.158 -2.303 1.00 37.78 121 ALA A N 1
ATOM 868 C CA . ALA A 1 121 ? -17.623 2.722 -2.421 1.00 37.78 121 ALA A CA 1
ATOM 869 C C . ALA A 1 121 ? -16.976 2.280 -1.108 1.00 37.78 121 ALA A C 1
ATOM 871 O O . ALA A 1 121 ? -16.009 2.884 -0.647 1.00 37.78 121 ALA A O 1
ATOM 872 N N . ALA A 1 122 ? -17.615 1.325 -0.450 1.00 38.00 122 ALA A N 1
ATOM 873 C CA . ALA A 1 122 ? -17.192 0.787 0.823 1.00 38.00 122 ALA A CA 1
ATOM 874 C C . ALA A 1 122 ? -15.740 0.299 0.729 1.00 38.00 122 ALA A C 1
ATOM 876 O O . ALA A 1 122 ? -15.439 -0.548 -0.106 1.00 38.00 122 ALA A O 1
ATOM 877 N N . SER A 1 123 ? -14.861 0.800 1.600 1.00 43.97 123 SER A N 1
ATOM 878 C CA . SER A 1 123 ? -13.714 -0.004 2.014 1.00 43.97 123 SER A CA 1
ATOM 879 C C . SER A 1 123 ? -14.310 -1.126 2.853 1.00 43.97 123 SER A C 1
ATOM 881 O O . SER A 1 123 ? -14.655 -0.942 4.021 1.00 43.97 123 SER A O 1
ATOM 883 N N . ALA A 1 124 ? -14.602 -2.244 2.197 1.00 55.53 124 ALA A N 1
ATOM 884 C CA . ALA A 1 124 ? -14.686 -3.495 2.908 1.00 55.53 124 ALA A CA 1
ATOM 885 C C . ALA A 1 124 ? -13.288 -3.721 3.495 1.00 55.53 124 ALA A C 1
ATOM 887 O O . ALA A 1 124 ? -12.293 -3.635 2.778 1.00 55.53 124 ALA A O 1
ATOM 888 N N . ASP A 1 125 ? -13.240 -3.902 4.812 1.00 71.50 125 ASP A N 1
ATOM 889 C CA . ASP A 1 125 ? -12.025 -4.170 5.574 1.00 71.50 125 ASP A CA 1
ATOM 890 C C . ASP A 1 125 ? -11.151 -5.184 4.809 1.00 71.50 125 ASP A C 1
ATOM 892 O O . ASP A 1 125 ? -11.656 -6.271 4.495 1.00 71.50 125 ASP A O 1
ATOM 896 N N . PRO A 1 126 ? -9.892 -4.852 4.457 1.00 70.19 126 PRO A N 1
ATOM 897 C CA . PRO A 1 126 ? -9.025 -5.730 3.674 1.00 70.19 126 PRO A CA 1
ATOM 898 C C . PRO A 1 126 ? -8.750 -7.072 4.367 1.00 70.19 126 PRO A C 1
ATOM 900 O O . PRO A 1 126 ? -8.426 -8.041 3.681 1.00 70.19 126 PRO A O 1
ATOM 903 N N . ALA A 1 127 ? -8.950 -7.175 5.689 1.00 72.75 127 ALA A N 1
ATOM 904 C CA . ALA A 1 127 ? -8.909 -8.450 6.410 1.00 72.75 127 ALA A CA 1
ATOM 905 C C . ALA A 1 127 ? -10.030 -9.407 5.964 1.00 72.75 127 ALA A C 1
ATOM 907 O O . ALA A 1 127 ? -9.899 -10.637 6.016 1.00 72.75 127 ALA A O 1
ATOM 908 N N . THR A 1 128 ? -11.139 -8.860 5.466 1.00 82.56 128 THR A N 1
ATOM 909 C CA . THR A 1 128 ? -12.242 -9.639 4.911 1.00 82.56 128 THR A CA 1
ATOM 910 C C . THR A 1 128 ? -11.973 -10.040 3.465 1.00 82.56 128 THR A C 1
ATOM 912 O O . THR A 1 128 ? -11.388 -9.301 2.673 1.00 82.56 128 THR A O 1
ATOM 915 N N . LEU A 1 129 ? -12.488 -11.211 3.084 1.00 84.56 129 LEU A N 1
ATOM 916 C CA . LEU A 1 129 ? -12.407 -11.693 1.705 1.00 84.56 129 LEU A CA 1
ATOM 917 C C . LEU A 1 129 ? -13.048 -10.700 0.719 1.00 84.56 129 LEU A C 1
ATOM 919 O O . LEU A 1 129 ? -12.488 -10.446 -0.341 1.00 84.56 129 LEU A O 1
ATOM 923 N N . ALA A 1 130 ? -14.189 -10.109 1.083 1.00 85.25 130 ALA A N 1
ATOM 924 C CA . ALA A 1 130 ? -14.871 -9.10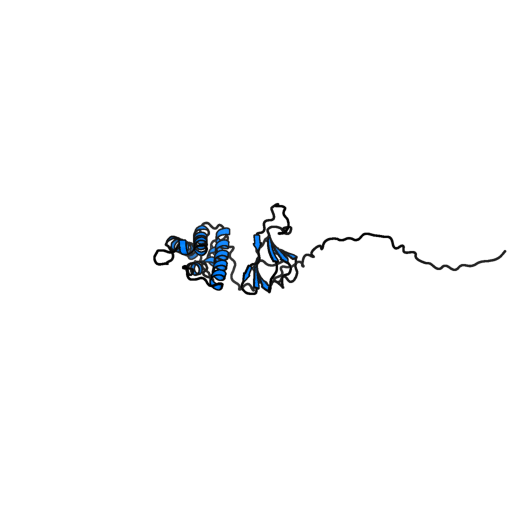6 0.269 1.00 85.25 130 ALA A CA 1
ATOM 925 C C . ALA A 1 130 ? -14.021 -7.838 0.070 1.00 85.25 130 ALA A C 1
ATOM 927 O O . ALA A 1 130 ? -13.969 -7.313 -1.040 1.00 85.25 130 ALA A O 1
ATOM 928 N N . GLY A 1 131 ? -13.325 -7.382 1.118 1.00 83.88 131 GLY A N 1
ATOM 929 C CA . GLY A 1 131 ? -12.428 -6.224 1.071 1.00 83.88 131 GLY A CA 1
ATOM 930 C C . GLY A 1 131 ? -11.241 -6.428 0.156 1.00 83.88 131 GLY A C 1
ATOM 931 O O . GLY A 1 131 ? -11.046 -5.657 -0.786 1.00 83.88 131 GLY A O 1
ATOM 932 N N . GLY A 1 132 ? -10.505 -7.522 0.354 1.00 86.25 132 GLY A N 1
ATOM 933 C CA . GLY A 1 132 ? -9.407 -7.872 -0.542 1.00 86.25 132 GLY A CA 1
ATOM 934 C C . GLY A 1 132 ? -9.873 -8.061 -1.991 1.00 86.25 132 GLY A C 1
ATOM 935 O O . GLY A 1 132 ? -9.196 -7.627 -2.920 1.00 86.25 132 GLY A O 1
ATOM 936 N N . CYS A 1 133 ? -11.064 -8.623 -2.211 1.00 89.50 133 CYS A N 1
ATOM 937 C CA . CYS A 1 133 ? -11.622 -8.780 -3.553 1.00 89.50 133 CYS A CA 1
ATOM 938 C C . CYS A 1 133 ? -12.033 -7.465 -4.221 1.00 89.50 133 CYS A C 1
ATOM 940 O O . CYS A 1 133 ? -11.828 -7.321 -5.428 1.00 89.50 133 CYS A O 1
ATOM 942 N N . GLU A 1 134 ? -12.556 -6.493 -3.473 1.00 85.56 134 GLU A N 1
ATOM 943 C CA . GLU A 1 134 ? -12.820 -5.156 -4.014 1.00 85.56 134 GLU A CA 1
ATOM 944 C C . GLU A 1 134 ? -11.512 -4.465 -4.429 1.00 85.56 134 GLU A C 1
ATOM 946 O O . GLU A 1 134 ? -11.446 -3.874 -5.508 1.00 85.56 134 GLU A O 1
ATOM 951 N N . ILE A 1 135 ? -10.443 -4.604 -3.637 1.00 85.94 135 ILE A N 1
ATOM 952 C CA . ILE A 1 135 ? -9.121 -4.055 -3.975 1.00 85.94 135 ILE A CA 1
ATOM 953 C C . ILE A 1 135 ? -8.558 -4.730 -5.235 1.00 85.94 135 ILE A C 1
ATOM 955 O O . ILE A 1 135 ? -8.189 -4.056 -6.198 1.00 85.94 135 ILE A O 1
ATOM 959 N N . LEU A 1 136 ? -8.516 -6.064 -5.259 1.00 89.38 136 LEU A N 1
ATOM 960 C CA . LEU A 1 136 ? -7.857 -6.824 -6.324 1.00 89.38 136 LEU A CA 1
ATOM 961 C C . LEU A 1 136 ? -8.635 -6.816 -7.646 1.00 89.38 136 LEU A C 1
ATOM 963 O O . LEU A 1 136 ? -8.034 -6.691 -8.717 1.00 89.38 136 LEU A O 1
ATOM 967 N N . MET A 1 137 ? -9.959 -6.965 -7.576 1.00 87.88 137 MET A N 1
ATOM 968 C CA . MET A 1 137 ? -10.825 -7.267 -8.722 1.00 87.88 137 MET A CA 1
ATOM 969 C C . MET A 1 137 ? -11.905 -6.212 -8.981 1.00 87.88 137 MET A C 1
ATOM 971 O O . MET A 1 137 ? -12.589 -6.299 -10.004 1.00 87.88 137 MET A O 1
ATOM 975 N N . GLY A 1 138 ? -12.057 -5.222 -8.096 1.00 81.81 138 GLY A N 1
ATOM 976 C CA . GLY A 1 138 ? -13.027 -4.140 -8.238 1.00 81.81 138 GLY A CA 1
ATOM 977 C C . GLY A 1 138 ? -12.662 -3.146 -9.344 1.00 81.81 138 GLY A C 1
ATOM 978 O O . GLY A 1 138 ? -12.005 -3.467 -10.337 1.00 81.81 138 GLY A O 1
ATOM 979 N N . LYS A 1 139 ? -13.091 -1.889 -9.201 1.00 69.94 139 LYS A N 1
ATOM 980 C CA . LYS A 1 139 ? -12.999 -0.887 -10.287 1.00 69.94 139 LYS A CA 1
ATOM 981 C C . LYS A 1 139 ? -11.572 -0.620 -10.783 1.00 69.94 139 LYS A C 1
ATOM 983 O O . LYS A 1 139 ? -11.399 -0.308 -11.958 1.00 69.94 139 LYS A O 1
ATOM 988 N N . GLY A 1 140 ? -10.576 -0.749 -9.905 1.00 65.31 140 GLY A N 1
ATOM 989 C CA . GLY A 1 140 ? -9.160 -0.555 -10.236 1.00 65.31 140 GLY A CA 1
ATOM 990 C C . GLY A 1 140 ? -8.494 -1.763 -10.896 1.00 65.31 140 GLY A C 1
ATOM 991 O O . GLY A 1 140 ? -7.448 -1.599 -11.517 1.00 65.31 140 GLY A O 1
ATOM 992 N N . LYS A 1 141 ? -9.098 -2.957 -10.788 1.00 81.75 141 LYS A N 1
ATOM 993 C CA . LYS A 1 141 ? -8.581 -4.226 -11.323 1.00 81.75 141 LYS A CA 1
ATOM 994 C C . LYS A 1 141 ? -7.078 -4.412 -11.078 1.00 81.75 141 LYS A C 1
ATOM 996 O O . LYS A 1 141 ? -6.342 -4.748 -12.007 1.00 81.75 141 LYS A O 1
ATOM 1001 N N . VAL A 1 142 ? -6.629 -4.184 -9.842 1.00 87.12 142 VAL A N 1
ATOM 1002 C CA . VAL A 1 142 ? -5.210 -4.196 -9.440 1.00 87.12 142 VAL A CA 1
ATOM 1003 C C . VAL A 1 142 ? -4.509 -5.467 -9.910 1.00 87.12 142 VAL A C 1
ATOM 1005 O O . VAL A 1 142 ? -3.452 -5.393 -10.533 1.00 87.12 142 VAL A O 1
ATOM 1008 N N . ALA A 1 143 ? -5.146 -6.625 -9.721 1.00 89.12 143 ALA A N 1
ATOM 1009 C CA . ALA A 1 143 ? -4.583 -7.903 -10.137 1.00 89.12 143 ALA A CA 1
ATOM 1010 C C . ALA A 1 143 ? -4.385 -7.991 -11.664 1.00 89.12 143 ALA A C 1
ATOM 1012 O O . ALA A 1 143 ? -3.399 -8.549 -12.132 1.00 89.12 143 ALA A O 1
ATOM 1013 N N . GLN A 1 144 ? -5.290 -7.406 -12.457 1.00 89.25 144 GLN A N 1
ATOM 1014 C CA . GLN A 1 144 ? -5.174 -7.381 -13.920 1.00 89.25 144 GLN A CA 1
ATOM 1015 C C . GLN A 1 144 ? -4.154 -6.338 -14.392 1.00 89.25 144 GLN A C 1
ATOM 1017 O O . GLN A 1 144 ? -3.448 -6.570 -15.372 1.00 89.25 144 GLN A O 1
ATOM 1022 N N . ALA A 1 145 ? -4.075 -5.196 -13.709 1.00 87.38 145 ALA A N 1
ATOM 1023 C CA . ALA A 1 145 ? -3.106 -4.148 -14.002 1.00 87.38 145 ALA A CA 1
ATOM 1024 C C . ALA A 1 145 ? -1.669 -4.618 -13.735 1.00 87.38 145 ALA A C 1
ATOM 1026 O O . ALA A 1 145 ? -0.783 -4.310 -14.531 1.00 87.38 145 ALA A O 1
ATOM 1027 N N . ALA A 1 146 ? -1.456 -5.424 -12.686 1.00 88.81 146 ALA A N 1
ATOM 1028 C CA . ALA A 1 146 ? -0.159 -6.017 -12.378 1.00 88.81 146 ALA A CA 1
ATOM 1029 C C . ALA A 1 146 ? 0.390 -6.837 -13.559 1.00 88.81 146 ALA A C 1
ATOM 1031 O O . ALA A 1 146 ? 1.526 -6.634 -13.974 1.00 88.81 146 ALA A O 1
ATOM 1032 N N . LEU A 1 147 ? -0.450 -7.663 -14.197 1.00 88.44 147 LEU A N 1
ATOM 1033 C CA . LEU A 1 147 ? -0.072 -8.472 -15.368 1.00 88.44 147 LEU A CA 1
ATOM 1034 C C . LEU A 1 147 ? 0.355 -7.650 -16.597 1.00 88.44 147 LEU A C 1
ATOM 1036 O O . LEU A 1 147 ? 0.942 -8.198 -17.527 1.00 88.44 147 LEU A O 1
ATOM 1040 N N . GLY A 1 148 ? 0.058 -6.348 -16.632 1.00 85.94 148 GLY A N 1
ATOM 1041 C CA . GLY A 1 148 ? 0.466 -5.457 -17.719 1.00 85.94 148 GLY A CA 1
ATOM 1042 C C . GLY A 1 148 ? 1.966 -5.134 -17.737 1.00 85.94 148 GLY A C 1
ATOM 1043 O O . GLY A 1 148 ? 2.463 -4.625 -18.746 1.00 85.94 148 GLY A O 1
ATOM 1044 N N . PHE A 1 149 ? 2.690 -5.434 -16.655 1.00 81.44 149 PHE A N 1
ATOM 1045 C CA . PHE A 1 149 ? 4.114 -5.137 -16.495 1.00 81.44 149 PHE A CA 1
ATOM 1046 C C . PHE A 1 149 ? 4.988 -6.289 -17.005 1.00 81.44 149 PHE A C 1
ATOM 1048 O O . PHE A 1 149 ? 5.587 -7.023 -16.238 1.00 81.44 149 PHE A O 1
ATOM 1055 N N . THR A 1 150 ? 5.089 -6.454 -18.325 1.00 73.94 150 THR A N 1
ATOM 1056 C CA . THR A 1 150 ? 5.857 -7.550 -18.955 1.00 73.94 150 THR A CA 1
ATOM 1057 C C . THR A 1 150 ? 7.264 -7.131 -19.408 1.00 73.94 150 THR A C 1
ATOM 1059 O O . THR A 1 150 ? 7.691 -7.465 -20.510 1.00 73.94 150 THR A O 1
ATOM 1062 N N . GLY A 1 151 ? 7.979 -6.326 -18.615 1.00 63.25 151 GLY A N 1
ATOM 1063 C CA . GLY A 1 151 ? 9.383 -5.988 -18.911 1.00 63.25 151 GLY A CA 1
ATOM 1064 C C . GLY A 1 151 ? 9.613 -4.992 -20.062 1.00 63.25 151 GLY A C 1
ATOM 1065 O O . GLY A 1 151 ? 10.667 -4.999 -20.698 1.00 63.25 151 GLY A O 1
ATOM 1066 N N . LYS A 1 152 ? 8.654 -4.099 -20.348 1.00 62.94 152 LYS A N 1
ATOM 1067 C CA . LYS A 1 152 ? 8.909 -2.946 -21.237 1.00 62.94 152 LYS A CA 1
ATOM 1068 C C . LYS A 1 152 ? 9.940 -2.009 -20.594 1.00 62.94 152 LYS A C 1
ATOM 1070 O O . LYS A 1 152 ? 10.041 -1.950 -19.373 1.00 62.94 152 LYS A O 1
ATOM 1075 N N . LYS A 1 153 ? 10.665 -1.220 -21.404 1.00 65.75 153 LYS A N 1
ATOM 1076 C CA . LYS A 1 153 ? 11.445 -0.075 -20.896 1.00 65.75 153 LYS A CA 1
ATOM 1077 C C . LYS A 1 153 ? 10.508 0.828 -20.092 1.00 65.75 153 LYS A C 1
ATOM 1079 O O . LYS A 1 153 ? 9.683 1.521 -20.681 1.00 65.75 153 LYS A O 1
ATOM 1084 N N . GLU A 1 154 ? 10.629 0.791 -18.771 1.00 71.00 154 GLU A N 1
ATOM 1085 C CA . GLU A 1 154 ? 9.747 1.547 -17.891 1.00 71.00 154 GLU A CA 1
ATOM 1086 C C . GLU A 1 154 ? 10.060 3.037 -17.951 1.00 71.00 154 GLU A C 1
ATOM 1088 O O . GLU A 1 154 ? 11.183 3.478 -17.682 1.00 71.00 154 GLU A O 1
ATOM 1093 N N . SER A 1 155 ? 9.035 3.824 -18.257 1.00 75.25 155 SER A N 1
ATOM 1094 C CA . SER A 1 155 ? 9.055 5.257 -18.006 1.00 75.25 155 SER A CA 1
ATOM 1095 C C . SER A 1 155 ? 8.934 5.545 -16.503 1.00 75.25 155 SER A C 1
ATOM 1097 O O . SER A 1 155 ? 8.550 4.691 -15.702 1.00 75.25 155 SER A O 1
ATOM 1099 N N . ALA A 1 156 ? 9.214 6.784 -16.091 1.00 68.81 156 ALA A N 1
ATOM 1100 C CA . ALA A 1 156 ? 8.977 7.211 -14.709 1.00 68.81 156 ALA A CA 1
ATOM 1101 C C . ALA A 1 156 ? 7.495 7.079 -14.294 1.00 68.81 156 ALA A C 1
ATOM 1103 O O . ALA A 1 156 ? 7.199 6.768 -13.141 1.00 68.81 156 ALA A O 1
ATOM 1104 N N . ALA A 1 157 ? 6.565 7.264 -15.238 1.00 66.88 157 ALA A N 1
ATOM 1105 C CA . ALA A 1 157 ? 5.136 7.082 -15.003 1.00 66.88 157 ALA A CA 1
ATOM 1106 C C . ALA A 1 157 ? 4.768 5.604 -14.794 1.00 66.88 157 ALA A C 1
ATOM 1108 O O . ALA A 1 157 ? 3.913 5.303 -13.958 1.00 66.88 157 ALA A O 1
ATOM 1109 N N . ASP A 1 158 ? 5.443 4.690 -15.497 1.00 74.38 158 ASP A N 1
ATOM 1110 C CA . ASP A 1 158 ? 5.259 3.247 -15.319 1.00 74.38 158 ASP A CA 1
ATOM 1111 C C . ASP A 1 158 ? 5.753 2.815 -13.939 1.00 74.38 158 ASP A C 1
ATOM 1113 O O . ASP A 1 158 ? 5.005 2.172 -13.210 1.00 74.38 158 ASP A O 1
ATOM 1117 N N . LYS A 1 159 ? 6.933 3.288 -13.510 1.00 71.50 159 LYS A N 1
ATOM 1118 C CA . LYS A 1 159 ? 7.456 3.032 -12.155 1.00 71.50 159 LYS A CA 1
ATOM 1119 C C . LYS A 1 159 ? 6.522 3.535 -11.057 1.00 71.50 159 LYS A C 1
ATOM 1121 O O . LYS A 1 159 ? 6.238 2.810 -10.111 1.00 71.50 159 LYS A O 1
ATOM 1126 N N . ALA A 1 160 ? 6.006 4.758 -11.193 1.00 67.38 160 ALA A N 1
ATOM 1127 C CA . ALA A 1 160 ? 5.054 5.310 -10.231 1.00 67.38 160 ALA A CA 1
ATOM 1128 C C . ALA A 1 160 ? 3.739 4.512 -10.203 1.00 67.38 160 ALA A C 1
ATOM 1130 O O . ALA A 1 160 ? 3.114 4.373 -9.156 1.00 67.38 160 ALA A O 1
ATOM 1131 N N . SER A 1 161 ? 3.302 3.999 -11.354 1.00 74.69 161 SER A N 1
ATOM 1132 C CA . SER A 1 161 ? 2.104 3.160 -11.449 1.00 74.69 161 SER A CA 1
ATOM 1133 C C . SER A 1 161 ? 2.330 1.779 -10.846 1.00 74.69 161 SER A C 1
ATOM 1135 O O . SER A 1 161 ? 1.459 1.292 -10.135 1.00 74.69 161 SER A O 1
ATOM 1137 N N . ARG A 1 162 ? 3.512 1.196 -11.057 1.00 80.69 162 ARG A N 1
ATOM 1138 C CA . ARG A 1 162 ? 3.934 -0.060 -10.443 1.00 80.69 162 ARG A CA 1
ATOM 1139 C C . ARG A 1 162 ? 3.979 0.033 -8.923 1.00 80.69 162 ARG A C 1
ATOM 1141 O O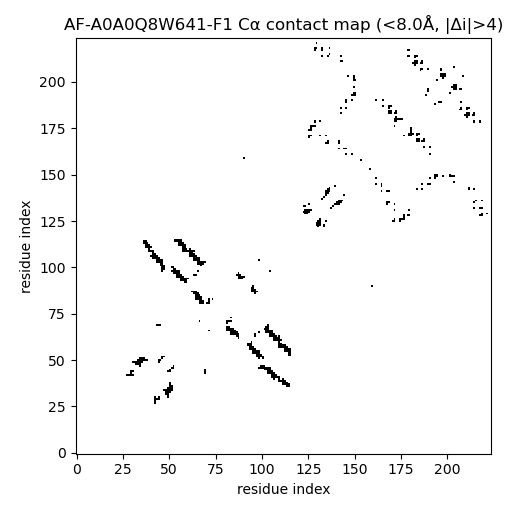 . ARG A 1 162 ? 3.390 -0.817 -8.271 1.00 80.69 162 ARG A O 1
ATOM 1148 N N . GLY A 1 163 ? 4.582 1.096 -8.383 1.00 73.56 163 GLY A N 1
ATOM 1149 C CA . GLY A 1 163 ? 4.618 1.340 -6.937 1.00 73.56 163 GLY A CA 1
ATOM 1150 C C . GLY A 1 163 ? 3.215 1.374 -6.329 1.00 73.56 163 GLY A C 1
ATOM 1151 O O . GLY A 1 163 ? 2.930 0.624 -5.408 1.00 73.56 163 GLY A O 1
ATOM 1152 N N . ARG A 1 164 ? 2.282 2.119 -6.943 1.00 77.38 164 ARG A N 1
ATOM 1153 C CA . ARG A 1 164 ? 0.881 2.146 -6.480 1.00 77.38 164 ARG A CA 1
ATOM 1154 C C . ARG A 1 164 ? 0.209 0.770 -6.499 1.00 77.38 164 ARG A C 1
ATOM 1156 O O . ARG A 1 164 ? -0.600 0.487 -5.624 1.00 77.38 164 ARG A O 1
ATOM 1163 N N . LEU A 1 165 ? 0.505 -0.071 -7.492 1.00 81.12 165 LEU A N 1
ATOM 1164 C CA . LEU A 1 165 ? -0.040 -1.430 -7.556 1.00 81.12 165 LEU A CA 1
ATOM 1165 C C . LEU A 1 165 ? 0.562 -2.332 -6.475 1.00 81.12 165 LEU A C 1
ATOM 1167 O O . LEU A 1 165 ? -0.179 -3.090 -5.854 1.00 81.12 165 LEU A O 1
ATOM 1171 N N . GLN A 1 166 ? 1.872 -2.233 -6.236 1.00 82.06 166 GLN A N 1
ATOM 1172 C CA . GLN A 1 166 ? 2.545 -2.958 -5.158 1.00 82.06 166 GLN A CA 1
ATOM 1173 C C . GLN A 1 166 ? 1.971 -2.565 -3.797 1.00 82.06 166 GLN A C 1
ATOM 1175 O O . GLN A 1 166 ? 1.632 -3.457 -3.030 1.00 82.06 166 GLN A O 1
ATOM 1180 N N . ASP A 1 167 ? 1.746 -1.275 -3.537 1.00 77.50 167 ASP A N 1
ATOM 1181 C CA . ASP A 1 167 ? 1.142 -0.803 -2.284 1.00 77.50 167 ASP A CA 1
ATOM 1182 C C . ASP A 1 167 ? -0.235 -1.439 -2.046 1.00 77.50 167 ASP A C 1
ATOM 1184 O O . ASP A 1 167 ? -0.507 -1.985 -0.979 1.00 77.50 167 ASP A O 1
ATOM 1188 N N . GLN A 1 168 ? -1.093 -1.449 -3.073 1.00 80.69 168 GLN A N 1
ATOM 1189 C CA . GLN A 1 168 ? -2.426 -2.053 -2.983 1.00 80.69 168 GLN A CA 1
ATOM 1190 C C . GLN A 1 168 ? -2.373 -3.571 -2.768 1.00 80.69 168 GLN A C 1
ATOM 1192 O O . GLN A 1 168 ? -3.219 -4.126 -2.066 1.00 80.69 168 GLN A O 1
ATOM 1197 N N . LEU A 1 169 ? -1.396 -4.254 -3.368 1.00 85.81 169 LEU A N 1
ATOM 1198 C CA . LEU A 1 169 ? -1.176 -5.680 -3.144 1.00 85.81 169 LEU A CA 1
ATOM 1199 C C . LEU A 1 169 ? -0.644 -5.941 -1.730 1.00 85.81 169 LEU A C 1
ATOM 1201 O O . LEU A 1 169 ? -1.139 -6.849 -1.066 1.00 85.81 169 LEU A O 1
ATOM 1205 N N . PHE A 1 170 ? 0.282 -5.119 -1.232 1.00 81.88 170 PHE A N 1
ATOM 1206 C CA . PHE A 1 170 ? 0.797 -5.209 0.132 1.00 81.88 170 PHE A CA 1
ATOM 1207 C C . PHE A 1 170 ? -0.290 -4.991 1.180 1.00 81.88 170 PHE A C 1
ATOM 1209 O O . PHE A 1 170 ? -0.297 -5.708 2.177 1.00 81.88 170 PHE A O 1
ATOM 1216 N N . THR A 1 171 ? -1.260 -4.100 0.946 1.00 81.81 171 THR A N 1
ATOM 1217 C CA . THR A 1 171 ? -2.440 -3.974 1.818 1.00 81.81 171 THR A CA 1
ATOM 1218 C C . THR A 1 171 ? -3.188 -5.304 1.950 1.00 81.81 171 THR A C 1
ATOM 1220 O O . THR A 1 171 ? -3.583 -5.690 3.047 1.00 81.81 171 THR A O 1
ATOM 1223 N N . VAL A 1 172 ? -3.365 -6.041 0.848 1.00 85.88 172 VAL A N 1
ATOM 1224 C CA . VAL A 1 172 ? -4.063 -7.339 0.853 1.00 85.88 172 VAL A CA 1
ATOM 1225 C C . VAL A 1 172 ? -3.213 -8.440 1.492 1.00 85.88 172 VAL A C 1
ATOM 1227 O O . VAL A 1 172 ? -3.743 -9.272 2.228 1.00 85.88 172 VAL A O 1
ATOM 1230 N N . VAL A 1 173 ? -1.902 -8.439 1.242 1.00 82.06 173 VAL A N 1
ATOM 1231 C CA . VAL A 1 173 ? -0.952 -9.382 1.854 1.00 82.06 173 VAL A CA 1
ATOM 1232 C C . VAL A 1 173 ? -0.880 -9.176 3.368 1.00 82.06 173 VAL A C 1
ATOM 1234 O O . VAL A 1 173 ? -1.040 -10.131 4.124 1.00 82.06 173 VAL A O 1
ATOM 1237 N N . GLY A 1 174 ? -0.703 -7.932 3.820 1.00 71.50 174 GLY A N 1
ATOM 1238 C CA . GLY A 1 174 ? -0.595 -7.570 5.236 1.00 71.50 174 GLY A CA 1
ATOM 1239 C C . GLY A 1 174 ? -1.872 -7.838 6.031 1.00 71.50 174 GLY A C 1
ATOM 1240 O O . GLY A 1 174 ? -1.811 -8.127 7.223 1.00 71.50 174 GLY A O 1
ATOM 1241 N N . ALA A 1 175 ? -3.026 -7.844 5.362 1.00 77.94 175 ALA A N 1
ATOM 1242 C CA . ALA A 1 175 ? -4.295 -8.243 5.957 1.00 77.94 175 ALA A CA 1
ATOM 1243 C C . ALA A 1 175 ? -4.398 -9.758 6.250 1.00 77.94 175 ALA A C 1
ATOM 1245 O O . ALA A 1 175 ? -5.337 -10.195 6.916 1.00 77.94 175 ALA A O 1
ATOM 1246 N N . ASN A 1 176 ? -3.435 -10.556 5.768 1.00 78.25 176 ASN A N 1
ATOM 1247 C CA . ASN A 1 176 ? -3.224 -11.967 6.099 1.00 78.25 176 ASN A CA 1
ATOM 1248 C C . ASN A 1 176 ? -4.458 -12.869 5.902 1.00 78.25 176 ASN A C 1
ATOM 1250 O O . ASN A 1 176 ? -4.687 -13.835 6.634 1.00 78.25 176 ASN A O 1
ATOM 1254 N N . ASN A 1 177 ? -5.282 -12.566 4.896 1.00 85.81 177 ASN A N 1
ATOM 1255 C CA . ASN A 1 177 ? -6.375 -13.450 4.520 1.00 85.81 177 ASN A CA 1
ATOM 1256 C C . ASN A 1 177 ? -5.811 -14.647 3.733 1.00 85.81 177 ASN A C 1
ATOM 1258 O O . ASN A 1 177 ? -5.302 -14.446 2.629 1.00 85.81 177 ASN A O 1
ATOM 1262 N N . PRO A 1 178 ? -5.958 -15.898 4.202 1.00 80.00 178 PRO A N 1
ATOM 1263 C CA . PRO A 1 178 ? -5.265 -17.048 3.613 1.00 80.00 178 PRO A CA 1
ATOM 1264 C C . PRO A 1 178 ? -5.698 -17.367 2.176 1.00 80.00 178 PRO A C 1
ATOM 1266 O O . PRO A 1 178 ? -5.023 -18.113 1.478 1.00 80.00 178 PRO A O 1
ATOM 1269 N N . LYS A 1 179 ? -6.834 -16.830 1.711 1.00 88.12 179 LYS A N 1
ATOM 1270 C CA . LYS A 1 179 ? -7.300 -17.030 0.331 1.00 88.12 179 LYS A CA 1
ATOM 1271 C C . LYS A 1 179 ? -6.717 -16.024 -0.658 1.00 88.12 179 LYS A C 1
ATOM 1273 O O . LYS A 1 179 ? -6.819 -16.255 -1.859 1.00 88.12 179 LYS A O 1
ATOM 1278 N N . LEU A 1 180 ? -6.187 -14.904 -0.167 1.00 90.25 180 LEU A N 1
ATOM 1279 C CA . LEU A 1 180 ? -5.749 -13.783 -0.998 1.00 90.25 180 LEU A CA 1
ATOM 1280 C C . LEU A 1 180 ? -4.289 -13.394 -0.767 1.00 90.25 180 LEU A C 1
ATOM 1282 O O . LEU A 1 180 ? -3.658 -12.954 -1.719 1.00 90.25 180 LEU A O 1
ATOM 1286 N N . ALA A 1 181 ? -3.750 -13.570 0.441 1.00 84.25 181 ALA A N 1
ATOM 1287 C CA . ALA A 1 181 ? -2.402 -13.133 0.793 1.00 84.25 181 ALA A CA 1
ATOM 1288 C C . ALA A 1 181 ? -1.333 -13.815 -0.073 1.00 84.25 181 ALA A C 1
ATOM 1290 O O . ALA A 1 181 ? -0.578 -13.125 -0.748 1.00 84.25 181 ALA A O 1
ATOM 1291 N N . ASP A 1 182 ? -1.333 -15.148 -0.147 1.00 88.19 182 ASP A N 1
ATOM 1292 C CA . ASP A 1 182 ? -0.368 -15.902 -0.958 1.00 88.19 182 ASP A CA 1
ATOM 1293 C C . ASP A 1 182 ? -0.397 -15.513 -2.448 1.00 88.19 182 ASP A C 1
ATOM 1295 O O . ASP A 1 182 ? 0.647 -15.136 -2.991 1.00 88.19 182 ASP A O 1
ATOM 1299 N N . PRO A 1 183 ? -1.550 -15.544 -3.150 1.00 91.12 183 PRO A N 1
ATOM 1300 C CA . PRO A 1 183 ? -1.563 -15.170 -4.557 1.00 91.12 183 PRO A CA 1
ATOM 1301 C C . PRO A 1 183 ? -1.332 -13.666 -4.781 1.00 91.12 183 PRO A C 1
ATOM 1303 O O . PRO A 1 183 ? -0.753 -13.303 -5.802 1.00 91.12 183 PRO A O 1
ATOM 1306 N N . ALA A 1 184 ? -1.721 -12.779 -3.858 1.00 91.50 184 ALA A N 1
ATOM 1307 C CA . ALA A 1 184 ? -1.361 -11.362 -3.947 1.00 91.50 184 ALA A CA 1
ATOM 1308 C C . ALA A 1 184 ? 0.155 -11.158 -3.791 1.00 91.50 184 ALA A C 1
ATOM 1310 O O . ALA A 1 184 ? 0.732 -10.380 -4.545 1.00 91.50 184 ALA A O 1
ATOM 1311 N N . GLY A 1 185 ? 0.807 -11.910 -2.899 1.00 89.12 185 GLY A N 1
ATOM 1312 C CA . GLY A 1 185 ? 2.263 -11.920 -2.734 1.00 89.12 185 GLY A CA 1
ATOM 1313 C C . GLY A 1 185 ? 2.988 -12.338 -4.012 1.00 89.12 185 GLY A C 1
ATOM 1314 O O . GLY A 1 185 ? 3.916 -11.666 -4.439 1.00 89.12 185 GLY A O 1
ATOM 1315 N N . GLN A 1 186 ? 2.481 -13.349 -4.722 1.00 91.31 186 GLN A N 1
ATOM 1316 C CA . GLN A 1 186 ? 3.035 -13.730 -6.030 1.00 91.31 186 GLN A CA 1
ATOM 1317 C C . GLN A 1 186 ? 2.925 -12.617 -7.089 1.00 91.31 186 GLN A C 1
ATOM 1319 O O . GLN A 1 186 ? 3.767 -12.528 -7.982 1.00 91.31 186 GLN A O 1
ATOM 1324 N N . LEU A 1 187 ? 1.901 -11.758 -7.017 1.00 91.69 187 LEU A N 1
ATOM 1325 C CA . LEU A 1 187 ? 1.811 -10.578 -7.883 1.00 91.69 187 LEU A CA 1
ATOM 1326 C C . LEU A 1 187 ? 2.770 -9.463 -7.443 1.00 91.69 187 LEU A C 1
ATOM 1328 O O . LEU A 1 187 ? 3.264 -8.736 -8.301 1.00 91.69 187 LEU A O 1
ATOM 1332 N N . VAL A 1 188 ? 3.048 -9.326 -6.142 1.00 90.12 188 VAL A N 1
ATOM 1333 C CA . VAL A 1 188 ? 4.086 -8.415 -5.629 1.00 90.12 188 VAL A CA 1
ATOM 1334 C C . VAL A 1 188 ? 5.457 -8.834 -6.146 1.00 90.12 188 VAL A C 1
ATOM 1336 O O . VAL A 1 188 ? 6.145 -7.999 -6.731 1.00 90.12 188 VAL A O 1
ATOM 1339 N N . ASP A 1 189 ? 5.811 -10.113 -5.989 1.00 86.50 189 ASP A N 1
ATOM 1340 C CA . ASP A 1 189 ? 7.092 -10.665 -6.443 1.00 86.50 189 ASP A CA 1
ATOM 1341 C C . ASP A 1 189 ? 7.274 -10.458 -7.953 1.00 86.50 189 ASP A C 1
ATOM 1343 O O . ASP A 1 189 ? 8.347 -10.077 -8.420 1.00 86.50 189 ASP A O 1
ATOM 1347 N N . PHE A 1 190 ? 6.193 -10.636 -8.723 1.00 91.56 190 PHE A N 1
ATOM 1348 C CA . PHE A 1 190 ? 6.188 -10.349 -10.154 1.00 91.56 190 PHE A CA 1
ATOM 1349 C C . PHE A 1 190 ? 6.455 -8.876 -10.472 1.00 91.56 190 PHE A C 1
ATOM 1351 O O . PHE A 1 190 ? 7.161 -8.577 -11.427 1.00 91.56 190 PHE A O 1
ATOM 1358 N N . LEU A 1 191 ? 5.876 -7.940 -9.719 1.00 88.12 191 LEU A N 1
ATOM 1359 C CA . LEU A 1 191 ? 6.100 -6.515 -9.964 1.00 88.12 191 LEU A CA 1
ATOM 1360 C C . LEU A 1 191 ? 7.495 -6.060 -9.527 1.00 88.12 191 LEU A C 1
ATOM 1362 O O . LEU A 1 191 ? 8.011 -5.104 -10.106 1.00 88.12 191 LEU A O 1
ATOM 1366 N N . ASP A 1 192 ? 8.098 -6.720 -8.541 1.00 85.56 192 ASP A N 1
ATOM 1367 C CA . ASP A 1 192 ? 9.453 -6.407 -8.087 1.00 85.56 192 ASP A CA 1
ATOM 1368 C C . ASP A 1 192 ? 10.502 -6.786 -9.139 1.00 85.56 192 ASP A C 1
ATOM 1370 O O . ASP A 1 192 ? 11.309 -5.948 -9.551 1.00 85.56 192 ASP A O 1
ATOM 1374 N N . ASP A 1 193 ? 10.409 -8.007 -9.671 1.00 86.56 193 ASP A N 1
ATOM 1375 C CA . ASP A 1 193 ? 11.279 -8.481 -10.747 1.00 86.56 193 ASP A CA 1
ATOM 1376 C C . ASP A 1 193 ? 10.483 -9.170 -11.864 1.00 86.56 193 ASP A C 1
ATOM 1378 O O . ASP A 1 193 ? 10.462 -10.400 -11.955 1.00 86.56 193 ASP A O 1
ATOM 1382 N N . PRO A 1 194 ? 9.852 -8.406 -12.779 1.00 86.94 194 PRO A N 1
ATOM 1383 C CA . PRO A 1 194 ? 9.055 -8.998 -13.844 1.00 86.94 194 PRO A CA 1
ATOM 1384 C C . PRO A 1 194 ? 9.843 -9.986 -14.693 1.00 86.94 194 PRO A C 1
ATOM 1386 O O . PRO A 1 194 ? 9.296 -11.007 -15.099 1.00 86.94 194 PRO A O 1
ATOM 1389 N N . ALA A 1 195 ? 11.128 -9.709 -14.939 1.00 86.50 195 ALA A N 1
ATOM 1390 C CA . ALA A 1 195 ? 11.968 -10.508 -15.821 1.00 86.50 195 ALA A CA 1
ATOM 1391 C C . ALA A 1 195 ? 12.169 -11.939 -15.303 1.00 86.50 195 ALA A C 1
ATOM 1393 O O . ALA A 1 195 ? 12.201 -12.862 -16.114 1.00 86.50 195 ALA A O 1
ATOM 1394 N N . ALA A 1 196 ? 12.229 -12.140 -13.981 1.00 87.75 196 ALA A N 1
ATOM 1395 C CA . ALA A 1 196 ? 12.342 -13.468 -13.368 1.00 87.75 196 ALA A CA 1
ATOM 1396 C C . ALA A 1 196 ? 11.106 -14.360 -13.579 1.00 87.75 196 ALA A C 1
ATOM 1398 O O . ALA A 1 196 ? 11.173 -15.578 -13.404 1.00 87.75 196 ALA A O 1
ATOM 1399 N N . TYR A 1 197 ? 9.980 -13.764 -13.962 1.00 89.56 197 TYR A N 1
ATOM 1400 C CA . TYR A 1 197 ? 8.694 -14.438 -14.108 1.00 89.56 197 TYR A CA 1
ATOM 1401 C C . TYR A 1 197 ? 8.163 -14.406 -15.539 1.00 89.56 197 TYR A C 1
ATOM 1403 O O . TYR A 1 197 ? 7.025 -14.824 -15.761 1.00 89.56 197 TYR A O 1
ATOM 1411 N N . LEU A 1 198 ? 8.943 -13.919 -16.507 1.00 88.12 198 LEU A N 1
ATOM 1412 C CA . LEU A 1 198 ? 8.613 -14.072 -17.919 1.00 88.12 198 LEU A CA 1
ATOM 1413 C C . LEU A 1 198 ? 9.167 -15.398 -18.453 1.00 88.12 198 LEU A C 1
ATOM 1415 O O . LEU A 1 198 ? 10.221 -15.861 -18.022 1.00 88.12 198 LEU A O 1
ATOM 1419 N N . ASP A 1 199 ? 8.448 -16.019 -19.384 1.00 86.62 199 ASP A N 1
ATOM 1420 C CA . ASP A 1 199 ? 8.969 -17.136 -20.171 1.00 86.62 199 ASP A CA 1
ATOM 1421 C C . ASP A 1 199 ? 9.936 -16.654 -21.269 1.00 86.62 199 ASP A C 1
ATOM 1423 O O . ASP A 1 199 ? 10.150 -15.453 -21.461 1.00 86.62 199 ASP A O 1
ATOM 1427 N N . ASP A 1 200 ? 10.507 -17.599 -22.019 1.00 85.81 200 ASP A N 1
ATOM 1428 C CA . ASP A 1 200 ? 11.442 -17.309 -23.116 1.00 85.81 200 ASP A CA 1
ATOM 1429 C C . ASP A 1 200 ? 10.817 -16.442 -24.233 1.00 85.81 200 ASP A C 1
ATOM 1431 O O . ASP A 1 200 ? 11.539 -15.775 -24.977 1.00 85.81 200 ASP A O 1
ATOM 1435 N N . ASP A 1 201 ? 9.481 -16.404 -24.335 1.00 85.31 201 ASP A N 1
ATOM 1436 C CA . ASP A 1 201 ? 8.739 -15.552 -25.270 1.00 85.31 201 ASP A CA 1
ATOM 1437 C C . ASP A 1 201 ? 8.443 -14.149 -24.692 1.00 85.31 201 ASP A C 1
ATOM 1439 O O . ASP A 1 201 ? 7.780 -13.333 -25.343 1.00 85.31 201 ASP A O 1
ATOM 1443 N N . GLY A 1 202 ? 8.884 -13.853 -23.464 1.00 83.88 202 GLY A N 1
ATOM 1444 C CA . GLY A 1 202 ? 8.587 -12.608 -22.756 1.00 83.88 202 GLY A CA 1
ATOM 1445 C C . GLY A 1 202 ? 7.145 -12.517 -22.240 1.00 83.88 202 GLY A C 1
ATOM 1446 O O . GLY A 1 202 ? 6.655 -11.415 -21.974 1.00 83.88 202 GLY A O 1
ATOM 1447 N N . LYS A 1 203 ? 6.429 -13.643 -22.130 1.00 87.94 203 LYS A N 1
ATOM 1448 C CA . LYS A 1 203 ? 5.059 -13.702 -21.602 1.00 87.94 203 LYS A CA 1
ATOM 1449 C C . LYS A 1 203 ? 5.079 -14.014 -20.117 1.00 87.94 203 LYS A C 1
ATOM 1451 O O . LYS A 1 203 ? 5.982 -14.665 -19.612 1.00 87.94 203 LYS A O 1
ATOM 1456 N N . VAL A 1 204 ? 4.033 -13.588 -19.418 1.00 89.25 204 VAL A N 1
ATOM 1457 C CA . VAL A 1 204 ? 3.870 -13.866 -17.989 1.00 89.25 204 VAL A CA 1
ATOM 1458 C C . VAL A 1 204 ? 3.837 -15.375 -17.733 1.00 89.25 204 VAL A C 1
ATOM 1460 O O . VAL A 1 204 ? 3.019 -16.099 -18.302 1.00 89.25 204 VAL A O 1
ATOM 1463 N N . GLY A 1 205 ? 4.710 -15.831 -16.842 1.00 89.75 205 GLY A N 1
ATOM 1464 C CA . GLY A 1 205 ? 4.882 -17.228 -16.485 1.00 89.75 205 GLY A CA 1
ATOM 1465 C C . GLY A 1 205 ? 3.693 -17.823 -15.730 1.00 89.75 205 GLY A C 1
ATOM 1466 O O . GLY A 1 205 ? 2.863 -17.140 -15.122 1.00 89.75 205 GLY A O 1
ATOM 1467 N N . SER A 1 206 ? 3.629 -19.155 -15.742 1.00 89.44 206 SER A N 1
ATOM 1468 C CA . SER A 1 206 ? 2.496 -19.914 -15.194 1.00 89.44 206 SER A CA 1
ATOM 1469 C C . SER A 1 206 ? 2.241 -19.689 -13.698 1.00 89.44 206 SER A C 1
ATOM 1471 O O . SER A 1 206 ? 1.093 -19.787 -13.269 1.00 89.44 206 SER A O 1
ATOM 1473 N N . THR A 1 207 ? 3.271 -19.358 -12.913 1.00 89.25 207 THR A N 1
ATOM 1474 C CA . THR A 1 207 ? 3.149 -19.047 -11.479 1.00 89.25 207 THR A CA 1
ATOM 1475 C C . THR A 1 207 ? 2.279 -17.813 -11.249 1.00 89.25 207 THR A C 1
ATOM 1477 O O . THR A 1 207 ? 1.295 -17.877 -10.514 1.00 89.25 207 THR A O 1
ATOM 1480 N N . VAL A 1 208 ? 2.576 -16.721 -11.952 1.00 92.06 208 VAL A N 1
ATOM 1481 C CA . VAL A 1 208 ? 1.849 -15.450 -11.838 1.00 92.06 208 VAL A CA 1
ATOM 1482 C C . VAL A 1 208 ? 0.430 -15.588 -12.398 1.00 92.06 208 VAL A C 1
ATOM 1484 O O . VAL A 1 208 ? -0.537 -15.122 -11.795 1.00 92.06 208 VAL A O 1
ATOM 1487 N N . LEU A 1 209 ? 0.265 -16.307 -13.515 1.00 91.25 209 LEU A N 1
ATOM 1488 C CA . LEU A 1 209 ? -1.061 -16.597 -14.074 1.00 91.25 209 LEU A CA 1
ATOM 1489 C C . LEU A 1 209 ? -1.919 -17.459 -13.137 1.00 91.25 209 LEU A C 1
ATOM 1491 O O . LEU A 1 209 ? -3.131 -17.252 -13.047 1.00 91.25 209 LEU A O 1
ATOM 1495 N N . ARG A 1 210 ? -1.308 -18.414 -12.424 1.00 90.56 210 ARG A N 1
ATOM 1496 C CA . ARG A 1 210 ? -1.993 -19.222 -11.409 1.00 90.56 210 ARG A CA 1
ATOM 1497 C C . ARG A 1 210 ? -2.451 -18.351 -10.245 1.00 90.56 210 ARG A C 1
ATOM 1499 O O . ARG A 1 210 ? -3.625 -18.414 -9.901 1.00 90.56 210 ARG A O 1
ATOM 1506 N N . ALA A 1 211 ? -1.575 -17.494 -9.723 1.00 92.00 211 ALA A N 1
ATOM 1507 C CA . ALA A 1 211 ? -1.916 -16.553 -8.661 1.00 92.00 211 ALA A CA 1
ATOM 1508 C C . ALA A 1 211 ? -3.101 -15.652 -9.048 1.00 92.00 211 ALA A C 1
ATOM 1510 O O . ALA A 1 211 ? -4.082 -15.548 -8.310 1.00 92.00 211 ALA A O 1
ATOM 1511 N N . PHE A 1 212 ? -3.074 -15.086 -10.258 1.00 93.44 212 PHE A N 1
ATOM 1512 C CA . PHE A 1 212 ? -4.194 -14.308 -10.785 1.00 93.44 212 PHE A CA 1
ATOM 1513 C C . PHE A 1 212 ? -5.491 -15.130 -10.883 1.00 93.44 212 PHE A C 1
ATOM 1515 O O . PHE A 1 212 ? -6.560 -14.664 -10.485 1.00 93.44 212 PHE A O 1
ATOM 1522 N N . SER A 1 213 ? -5.415 -16.369 -11.379 1.00 92.06 213 SER A N 1
ATOM 1523 C CA . SER A 1 213 ? -6.573 -17.269 -11.451 1.00 92.06 213 SER A CA 1
ATOM 1524 C C . SER A 1 213 ? -7.143 -17.598 -10.069 1.00 92.06 213 SER A C 1
ATOM 1526 O O . SER A 1 213 ? -8.362 -17.667 -9.909 1.00 92.06 213 SER A O 1
ATOM 1528 N N . ASP A 1 214 ? -6.292 -17.782 -9.064 1.00 90.50 214 ASP A N 1
ATOM 1529 C CA . ASP A 1 214 ? -6.723 -18.115 -7.709 1.00 90.50 214 ASP A CA 1
ATOM 1530 C C . ASP A 1 214 ? -7.398 -16.922 -7.018 1.00 90.50 214 ASP A C 1
ATOM 1532 O O . ASP A 1 214 ? -8.444 -17.104 -6.391 1.00 90.50 214 ASP A O 1
ATOM 1536 N N . ILE A 1 215 ? -6.920 -15.695 -7.263 1.00 93.12 215 ILE A N 1
ATOM 1537 C CA . ILE A 1 215 ? -7.629 -14.459 -6.888 1.00 93.12 215 ILE A CA 1
ATOM 1538 C C . ILE A 1 215 ? -9.013 -14.407 -7.548 1.00 93.12 215 ILE A C 1
ATOM 1540 O O . ILE A 1 215 ? -10.016 -14.178 -6.871 1.00 93.12 215 ILE A O 1
ATOM 1544 N N . GLN A 1 216 ? -9.103 -14.660 -8.860 1.00 93.06 216 GLN A N 1
ATOM 1545 C CA . GLN A 1 216 ? -10.390 -14.657 -9.564 1.00 93.06 216 GLN A CA 1
ATOM 1546 C C . GLN A 1 216 ? -11.376 -15.661 -8.965 1.00 93.06 216 GLN A C 1
ATOM 1548 O O . GLN A 1 216 ? -12.536 -15.317 -8.735 1.00 93.06 216 GLN A O 1
ATOM 1553 N N . LYS A 1 217 ? -10.926 -16.889 -8.684 1.00 92.19 217 LYS A N 1
ATOM 1554 C CA . LYS A 1 217 ? -11.762 -17.923 -8.057 1.00 92.19 217 LYS A CA 1
ATOM 1555 C C . LYS A 1 217 ? -12.223 -17.496 -6.669 1.00 92.19 217 LYS A C 1
ATOM 1557 O O . LYS A 1 217 ? -13.407 -17.614 -6.366 1.00 92.19 217 LYS A O 1
ATOM 1562 N N . ALA A 1 218 ? -11.315 -16.982 -5.840 1.00 89.88 218 ALA A N 1
ATOM 1563 C CA . ALA A 1 218 ? -11.637 -16.531 -4.491 1.00 89.88 218 ALA A CA 1
ATOM 1564 C C . ALA A 1 218 ? -12.710 -15.428 -4.500 1.00 89.88 218 ALA A C 1
ATOM 1566 O O . ALA A 1 218 ? -13.629 -15.453 -3.679 1.00 89.88 218 ALA A O 1
ATOM 1567 N N . CYS A 1 219 ? -12.638 -14.515 -5.472 1.00 90.25 219 CYS A N 1
ATOM 1568 C CA . CYS A 1 219 ? -13.534 -13.368 -5.574 1.00 90.25 219 CYS A CA 1
ATOM 1569 C C . CYS A 1 219 ? -14.847 -13.637 -6.317 1.00 90.25 219 CYS A C 1
ATOM 1571 O O . CYS A 1 219 ? -15.854 -13.002 -6.008 1.00 90.25 219 CYS A O 1
ATOM 1573 N N . ALA A 1 220 ? -14.893 -14.607 -7.233 1.00 85.94 220 ALA A N 1
ATOM 1574 C CA . ALA A 1 220 ? -16.119 -14.971 -7.950 1.00 85.94 220 ALA A CA 1
ATOM 1575 C C . ALA A 1 220 ? -17.244 -15.461 -7.014 1.00 85.94 220 ALA A C 1
ATOM 1577 O O . ALA A 1 220 ? -18.423 -15.299 -7.318 1.00 85.94 220 ALA A O 1
ATOM 1578 N N . HIS A 1 221 ? -16.895 -16.019 -5.851 1.00 67.81 221 HIS A N 1
ATOM 1579 C CA . HIS A 1 221 ? -17.857 -16.500 -4.855 1.00 67.81 221 HIS A CA 1
ATOM 1580 C C . HIS A 1 221 ? -18.451 -15.402 -3.954 1.00 67.81 221 HIS A C 1
ATOM 1582 O O . HIS A 1 221 ? -19.244 -15.719 -3.073 1.00 67.81 221 HIS A O 1
ATOM 1588 N N . GLN A 1 222 ? -18.070 -14.131 -4.126 1.00 65.19 222 GLN A N 1
ATOM 1589 C CA . GLN A 1 222 ? -18.560 -13.008 -3.310 1.00 65.19 222 GLN A CA 1
ATOM 1590 C C . GLN A 1 222 ? -19.716 -12.226 -3.961 1.00 65.19 222 GLN A C 1
ATOM 1592 O O . GLN A 1 222 ? -20.285 -11.347 -3.325 1.00 65.19 222 GLN A O 1
ATOM 1597 N N . SER A 1 223 ? -20.061 -12.513 -5.221 1.00 53.09 223 SER A N 1
ATOM 1598 C CA . SER A 1 223 ? -21.049 -11.743 -5.999 1.00 53.09 223 SER A CA 1
ATOM 1599 C C . SER A 1 223 ? -22.448 -12.375 -6.067 1.00 53.09 223 SER A C 1
ATOM 1601 O O . SER A 1 223 ? -23.208 -12.022 -6.968 1.00 53.09 223 SER A O 1
ATOM 1603 N N . ASN A 1 224 ? -22.780 -13.306 -5.165 1.00 41.09 224 ASN A N 1
ATOM 1604 C CA . ASN A 1 224 ? -24.068 -14.011 -5.143 1.00 41.09 224 ASN A CA 1
ATOM 1605 C C . ASN A 1 224 ? -24.857 -13.704 -3.868 1.00 41.09 224 ASN A C 1
ATOM 1607 O O . ASN A 1 224 ? -24.247 -13.816 -2.781 1.00 41.09 224 ASN A O 1
#

pLDDT: mean 75.25, std 17.87, range [34.25, 93.44]

Sequence (224 aa):
MKRTACVIACIAVLAAGCGSSDNGSDAQTKPAAGLASTVTQDGVYAVGKDIKPGVYTAKGECAAYTASSADFDIMDDNADDDAYISGSMRVGDVQRIELHDGEFFTSRSCSAWTREASSKAASADPATLAGGCEILMGKGKVAQAALGFTGKKESAADKASRGRLQDQLFTVVGANNPKLADPAGQLVDFLDDPAAYLDDDGKVGSTVLRAFSDIQKACAHQSN

Mean predicted aligned error: 17.31 Å